Protein 4U0O (pdb70)

Structure (mmCIF, N/CA/C/O backbone):
data_4U0O
#
_entry.id   4U0O
#
_cell.length_a   70.880
_cell.length_b   162.800
_cell.length_c   58.600
_cell.angle_alpha   90.000
_cell.angle_beta   90.000
_cell.angle_gamma   90.000
#
_symmetry.space_group_name_H-M   'C 2 2 21'
#
loop_
_entity.id
_entity.type
_entity.pdbx_description
1 polymer 'Lipoyl synthase 2'
2 non-polymer 'IRON/SULFUR CLUSTER'
3 non-polymer 2,3-DIHYDROXY-1,4-DITHIOBUTANE
4 non-polymer "5'-DEOXY-5'-METHYLTHIOADENOSINE"
5 water water
#
loop_
_atom_site.group_PDB
_atom_site.id
_atom_site.type_symbol
_atom_site.label_atom_id
_atom_site.label_alt_id
_atom_site.label_comp_id
_atom_site.label_asym_id
_atom_site.label_entity_id
_atom_site.label_seq_id
_atom_site.pdbx_PDB_ins_code
_atom_site.Cartn_x
_atom_site.Cartn_y
_atom_site.Cartn_z
_atom_site.occupancy
_atom_site.B_iso_or_equiv
_atom_site.auth_seq_id
_atom_site.auth_comp_id
_atom_site.auth_asym_id
_atom_site.auth_atom_id
_atom_site.pdbx_PDB_model_num
ATOM 1 N N . PRO A 1 8 ? 7.144 74.263 7.559 1.00 59.44 8 PRO B N 1
ATOM 2 C CA . PRO A 1 8 ? 8.595 74.425 7.392 1.00 60.39 8 PRO B CA 1
ATOM 3 C C . PRO A 1 8 ? 9.110 73.493 6.309 1.00 66.55 8 PRO B C 1
ATOM 4 O O . PRO A 1 8 ? 8.921 72.286 6.400 1.00 65.90 8 PRO B O 1
ATOM 15 N N . SER A 1 9 ? 9.753 74.054 5.293 1.00 74.70 9 SER B N 1
ATOM 16 C CA . SER A 1 9 ? 10.056 73.309 4.074 1.00 77.84 9 SER B CA 1
ATOM 17 C C . SER A 1 9 ? 10.979 72.113 4.283 1.00 75.73 9 SER B C 1
ATOM 18 O O . SER A 1 9 ? 10.763 71.060 3.692 1.00 78.76 9 SER B O 1
ATOM 26 N N . TRP A 1 10 ? 12.000 72.266 5.121 1.00 78.28 10 TRP B N 1
ATOM 27 C CA . TRP A 1 10 ? 12.990 71.205 5.307 1.00 77.52 10 TRP B CA 1
ATOM 28 C C . TRP A 1 10 ? 12.462 70.051 6.144 1.00 75.01 10 TRP B C 1
ATOM 29 O O . TRP A 1 10 ? 13.179 69.080 6.369 1.00 83.33 10 TRP B O 1
ATOM 50 N N . LEU A 1 11 ? 11.223 70.162 6.613 1.00 69.98 11 LEU B N 1
ATOM 51 C CA . LEU A 1 11 ? 10.627 69.126 7.451 1.00 71.58 11 LEU B CA 1
ATOM 52 C C . LEU A 1 11 ? 9.558 68.349 6.698 1.00 76.86 11 LEU B C 1
ATOM 53 O O . LEU A 1 11 ? 8.448 68.844 6.502 1.00 73.96 11 LEU B O 1
ATOM 69 N N . ARG A 1 12 ? 9.893 67.124 6.305 1.00 76.86 12 ARG B N 1
ATOM 70 C CA . ARG A 1 12 ? 8.996 66.294 5.511 1.00 83.64 12 ARG B CA 1
ATOM 71 C C . ARG A 1 12 ? 9.052 64.835 5.963 1.00 82.62 12 ARG B C 1
ATOM 72 O O . ARG A 1 12 ? 10.090 64.178 5.867 1.00 84.30 12 ARG B O 1
ATOM 76 N N . ILE A 1 21 ? 10.054 46.409 3.546 1.00 78.01 21 ILE B N 1
ATOM 77 C CA . ILE A 1 21 ? 9.606 47.667 4.125 1.00 81.17 21 ILE B CA 1
ATOM 78 C C . ILE A 1 21 ? 8.792 47.356 5.373 1.00 77.77 21 ILE B C 1
ATOM 79 O O . ILE A 1 21 ? 9.045 47.890 6.464 1.00 70.90 21 ILE B O 1
ATOM 94 N N . SER A 1 22 ? 7.823 46.463 5.201 1.00 75.55 22 SER B N 1
ATOM 95 C CA . SER A 1 22 ? 6.902 46.106 6.268 1.00 67.35 22 SER B CA 1
ATOM 96 C C . SER A 1 22 ? 7.340 44.844 6.996 1.00 60.93 22 SER B C 1
ATOM 97 O O . SER A 1 22 ? 6.578 44.287 7.781 1.00 61.20 22 SER B O 1
ATOM 105 N N . THR A 1 23 ? 8.567 44.398 6.755 1.00 61.19 23 THR B N 1
ATOM 106 C CA . THR A 1 23 ? 9.003 43.122 7.317 1.00 58.17 23 THR B CA 1
ATOM 107 C C . THR A 1 23 ? 9.213 43.205 8.841 1.00 55.20 23 THR B C 1
ATOM 108 O O . THR A 1 23 ? 8.860 42.274 9.560 1.00 54.73 23 THR B O 1
ATOM 119 N N . VAL A 1 24 ? 9.725 44.330 9.350 1.00 56.26 24 VAL B N 1
ATOM 120 C CA . VAL A 1 24 ? 9.722 44.561 10.795 1.00 49.24 24 VAL B CA 1
ATOM 121 C C . VAL A 1 24 ? 8.285 44.683 11.264 1.00 47.00 24 VAL B C 1
ATOM 122 O O . VAL A 1 24 ? 7.853 44.031 12.239 1.00 42.20 24 VAL B O 1
ATOM 135 N N . GLN A 1 25 ? 7.548 45.534 10.553 1.00 50.52 25 GLN B N 1
ATOM 136 C CA . GLN A 1 25 ? 6.180 45.863 10.913 1.00 51.03 25 GLN B CA 1
ATOM 137 C C . GLN A 1 25 ? 5.371 44.578 11.012 1.00 48.55 25 GLN B C 1
ATOM 138 O O . GLN A 1 25 ? 4.591 44.391 11.950 1.00 50.55 25 GLN B O 1
ATOM 142 N N . ARG A 1 26 ? 5.607 43.670 10.068 1.00 55.02 26 ARG B N 1
ATOM 143 C CA . ARG A 1 26 ? 4.982 42.345 10.076 1.00 52.21 26 ARG B CA 1
ATOM 144 C C . ARG A 1 26 ? 5.325 41.511 11.318 1.00 50.03 26 ARG B C 1
ATOM 145 O O . ARG A 1 26 ? 4.428 40.979 11.975 1.00 53.82 26 ARG B O 1
ATOM 166 N N . LEU A 1 27 ? 6.610 41.389 11.646 1.00 50.01 27 LEU B N 1
ATOM 167 C CA . LEU A 1 27 ? 7.038 40.562 12.787 1.00 45.02 27 LEU B CA 1
ATOM 168 C C . LEU A 1 27 ? 6.5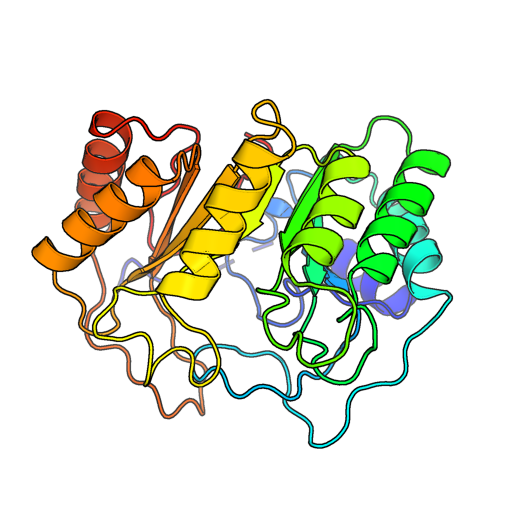98 41.092 14.149 1.00 49.81 27 LEU B C 1
ATOM 169 O O . LEU A 1 27 ? 6.165 40.326 15.019 1.00 52.46 27 LEU B O 1
ATOM 173 N N . VAL A 1 28 ? 6.736 42.399 14.360 1.00 48.02 28 VAL B N 1
ATOM 174 C CA . VAL A 1 28 ? 6.355 42.970 15.639 1.00 46.98 28 VAL B CA 1
ATOM 175 C C . VAL A 1 28 ? 4.869 42.754 15.826 1.00 45.51 28 VAL B C 1
ATOM 176 O O . VAL A 1 28 ? 4.415 42.437 16.924 1.00 45.57 28 VAL B O 1
ATOM 189 N N . ARG A 1 29 ? 4.111 42.921 14.745 1.00 50.88 29 ARG B N 1
ATOM 190 C CA . ARG A 1 29 ? 2.679 42.685 14.805 1.00 54.88 29 ARG B CA 1
ATOM 191 C C . ARG A 1 29 ? 2.441 41.197 15.065 1.00 55.12 29 ARG B C 1
ATOM 192 O O . ARG A 1 29 ? 1.563 40.839 15.849 1.00 60.51 29 ARG B O 1
ATOM 213 N N . GLN A 1 30 ? 3.260 40.343 14.448 1.00 59.25 30 GLN B N 1
ATOM 214 C CA . GLN A 1 30 ? 3.132 38.891 14.601 1.00 58.81 30 GLN B CA 1
ATOM 215 C C . GLN A 1 30 ? 3.484 38.347 15.996 1.00 59.78 30 GLN B C 1
ATOM 216 O O . GLN A 1 30 ? 2.866 37.386 16.448 1.00 63.04 30 GLN B O 1
ATOM 220 N N . TYR A 1 31 ? 4.473 38.936 16.671 1.00 57.85 31 TYR B N 1
ATOM 221 C CA . TYR A 1 31 ? 4.876 38.457 18.004 1.00 55.56 31 TYR B CA 1
ATOM 222 C C . TYR A 1 31 ? 4.088 39.106 19.143 1.00 46.60 31 TYR B C 1
ATOM 223 O O . TYR A 1 31 ? 4.243 38.739 20.308 1.00 48.16 31 TYR B O 1
ATOM 241 N N . GLY A 1 32 ? 3.222 40.052 18.803 1.00 51.03 32 GLY B N 1
ATOM 242 C CA . GLY A 1 32 ? 2.369 40.678 19.797 1.00 51.27 32 GLY B CA 1
ATOM 243 C C . GLY A 1 32 ? 3.169 41.546 20.747 1.00 42.95 32 GLY B C 1
ATOM 244 O O . GLY A 1 32 ? 2.847 41.657 21.935 1.00 49.77 32 GLY B O 1
ATOM 248 N N . ILE A 1 33 ? 4.211 42.164 20.216 1.00 41.77 33 ILE B N 1
ATOM 249 C CA . ILE A 1 33 ? 5.034 43.077 21.006 1.00 41.26 33 ILE B CA 1
ATOM 250 C C . ILE A 1 33 ? 4.954 44.486 20.429 1.00 39.57 33 ILE B C 1
ATOM 251 O O . ILE A 1 33 ? 4.192 44.751 19.501 1.00 37.35 33 ILE B O 1
ATOM 267 N N . HIS A 1 34 ? 5.736 45.404 20.986 1.00 36.98 34 HIS B N 1
ATOM 268 C CA . HIS A 1 34 ? 5.565 46.810 20.650 1.00 32.07 34 HIS B CA 1
ATOM 269 C C . HIS A 1 34 ? 6.884 47.547 20.564 1.00 29.71 34 HIS B C 1
ATOM 270 O O . HIS A 1 34 ? 7.803 47.285 21.354 1.00 34.96 34 HIS B O 1
ATOM 285 N N . THR A 1 35 ? 6.959 48.449 19.609 1.00 35.93 35 THR B N 1
ATOM 286 C CA . THR A 1 35 ? 8.106 49.307 19.468 1.00 28.52 35 THR B CA 1
ATOM 287 C C . THR A 1 35 ? 7.604 50.712 19.725 1.00 38.33 35 THR B C 1
ATOM 288 O O . THR A 1 35 ? 6.507 51.067 19.309 1.00 41.81 35 THR B O 1
ATOM 299 N N . ILE A 1 36 ? 8.403 51.502 20.421 1.00 36.18 36 ILE B N 1
ATOM 300 C CA . ILE A 1 36 ? 8.015 52.894 20.639 1.00 37.30 36 ILE B CA 1
ATOM 301 C C . ILE A 1 36 ? 8.088 53.459 19.228 1.00 36.94 36 ILE B C 1
ATOM 302 O O . ILE A 1 36 ? 7.404 54.436 18.908 1.00 42.38 36 ILE B O 1
ATOM 318 N N . CYS A 1 37 ? 8.934 52.843 18.394 1.00 40.55 37 CYS B N 1
ATOM 319 C CA . CYS A 1 37 ? 9.061 53.156 16.968 1.00 37.91 37 CYS B CA 1
ATOM 320 C C . CYS A 1 37 ? 7.709 53.127 16.231 1.00 52.80 37 CYS B C 1
ATOM 321 O O . CYS A 1 37 ? 7.074 54.182 16.002 1.00 50.75 37 CYS B O 1
ATOM 328 N N . GLU A 1 38 ? 7.327 51.926 15.768 1.00 52.06 38 GLU B N 1
ATOM 329 C CA . GLU A 1 38 ? 6.088 51.676 15.013 1.00 54.62 38 GLU B CA 1
ATOM 330 C C . GLU A 1 38 ? 4.945 51.864 15.960 1.00 53.53 38 GLU B C 1
ATOM 331 O O . GLU A 1 38 ? 4.174 50.932 16.258 1.00 53.19 38 GLU B O 1
ATOM 343 N N A GLU A 1 39 ? 4.854 53.074 16.457 0.55 48.40 39 GLU B N 1
ATOM 344 N N B GLU A 1 39 ? 4.825 53.097 16.427 0.45 48.41 39 GLU B N 1
ATOM 345 C CA A GLU A 1 39 ? 3.777 53.480 17.307 0.55 44.84 39 GLU B CA 1
ATOM 346 C CA B GLU A 1 39 ? 3.783 53.500 17.351 0.45 44.88 39 GLU B CA 1
ATOM 347 C C A GLU A 1 39 ? 3.745 54.992 17.118 0.55 48.74 39 GLU B C 1
ATOM 348 C C B GLU A 1 39 ? 3.720 55.020 17.405 0.45 48.90 39 GLU B C 1
ATOM 349 O O A GLU A 1 39 ? 2.715 55.558 16.754 0.55 50.61 39 GLU B O 1
ATOM 350 O O B GLU A 1 39 ? 2.651 55.613 17.560 0.45 49.77 39 GLU B O 1
ATOM 373 N N . GLY A 1 40 ? 4.893 55.639 17.322 1.00 51.12 40 GLY B N 1
ATOM 374 C CA . GLY A 1 40 ? 5.010 57.070 17.153 1.00 44.33 40 GLY B CA 1
ATOM 375 C C . GLY A 1 40 ? 5.423 57.498 15.745 1.00 45.78 40 GLY B C 1
ATOM 376 O O . GLY A 1 40 ? 5.785 58.651 15.532 1.00 53.32 40 GLY B O 1
ATOM 381 N N . ARG A 1 41 ? 5.336 56.583 14.782 1.00 44.19 41 ARG B N 1
ATOM 382 C CA . ARG A 1 41 ? 5.514 56.934 13.366 1.00 53.00 41 ARG B CA 1
ATOM 383 C C . ARG A 1 41 ? 6.805 57.732 13.160 1.00 50.35 41 ARG B C 1
ATOM 384 O O . ARG A 1 41 ? 6.787 58.891 12.749 1.00 57.91 41 ARG B O 1
ATOM 388 N N . CYS A 1 42 ? 7.924 57.092 13.454 1.00 45.48 42 CYS B N 1
ATOM 389 C CA . CYS A 1 42 ? 9.182 57.781 13.577 1.00 48.24 42 CYS B CA 1
ATOM 390 C C . CYS A 1 42 ? 9.779 57.959 12.205 1.00 52.73 42 CYS B C 1
ATOM 391 O O . CYS A 1 42 ? 10.012 56.971 11.495 1.00 53.25 42 CYS B O 1
ATOM 398 N N . PRO A 1 43 ? 10.024 59.220 11.828 1.00 42.79 43 PRO B N 1
ATOM 399 C CA . PRO A 1 43 ? 10.587 59.569 10.516 1.00 54.01 43 PRO B CA 1
ATOM 400 C C . PRO A 1 43 ? 11.883 58.831 10.178 1.00 57.03 43 PRO B C 1
ATOM 401 O O . PRO A 1 43 ? 12.342 58.918 9.034 1.00 58.86 43 PRO B O 1
ATOM 412 N N . ASN A 1 44 ? 12.473 58.131 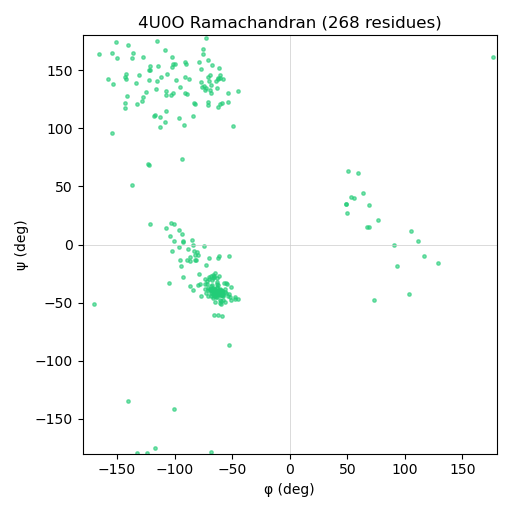11.153 1.00 47.52 44 ASN B N 1
ATOM 413 C CA . ASN A 1 44 ? 13.825 57.633 10.980 1.00 42.97 44 ASN B CA 1
ATOM 414 C C . ASN A 1 44 ? 13.903 56.165 10.649 1.00 39.91 44 ASN B C 1
ATOM 415 O O . ASN A 1 44 ? 14.989 55.642 10.389 1.00 41.90 44 ASN B O 1
ATOM 426 N N . ARG A 1 45 ? 12.775 55.488 10.667 1.00 37.49 45 ARG B N 1
ATOM 427 C CA . ARG A 1 45 ? 12.844 54.056 10.384 1.00 45.45 45 ARG B CA 1
ATOM 428 C C . ARG A 1 45 ? 13.167 53.783 8.934 1.00 50.72 45 ARG B C 1
ATOM 429 O O . ARG A 1 45 ? 12.673 54.456 8.034 1.00 45.69 45 ARG B O 1
ATOM 450 N N . GLY A 1 46 ? 13.995 52.784 8.697 1.00 49.54 46 GLY B N 1
ATOM 451 C CA . GLY A 1 46 ? 14.372 52.502 7.323 1.00 55.39 46 GLY B CA 1
ATOM 452 C C . GLY A 1 46 ? 15.768 53.032 7.139 1.00 51.80 46 GLY B C 1
ATOM 453 O O . GLY A 1 46 ? 16.609 52.352 6.540 1.00 52.57 46 GLY B O 1
ATOM 457 N N . GLU A 1 47 ? 16.039 54.230 7.665 1.00 42.76 47 GLU B N 1
ATOM 458 C CA . GLU A 1 47 ? 17.426 54.519 7.978 1.00 40.69 47 GLU B CA 1
ATOM 459 C C . GLU A 1 47 ? 17.772 53.525 9.114 1.00 47.68 47 GLU B C 1
ATOM 460 O O . GLU A 1 47 ? 18.626 52.660 8.935 1.00 43.17 47 GLU B O 1
ATOM 472 N N . CYS A 1 48 ? 17.058 53.615 10.240 1.00 44.12 48 CYS B N 1
ATOM 473 C CA . CYS A 1 48 ? 17.232 52.657 11.367 1.00 39.88 48 CYS B CA 1
ATOM 474 C C . CYS A 1 48 ? 16.976 51.192 11.021 1.00 43.55 48 CYS B C 1
ATOM 475 O O . CYS A 1 48 ? 17.857 50.352 11.237 1.00 40.21 48 CYS B O 1
ATOM 482 N N . TYR A 1 49 ? 15.755 50.860 10.597 1.00 38.88 49 TYR B N 1
ATOM 483 C CA . TYR A 1 49 ? 15.475 49.508 10.107 1.00 45.16 49 TYR B CA 1
ATOM 484 C C . TYR A 1 49 ? 16.560 49.027 9.160 1.00 45.71 49 TYR B C 1
ATOM 485 O O . TYR A 1 49 ? 17.053 47.901 9.295 1.00 35.82 49 TYR B O 1
ATOM 503 N N . GLY A 1 50 ? 16.930 49.890 8.219 1.00 41.98 50 GLY B N 1
ATOM 504 C CA . GLY A 1 50 ? 18.003 49.603 7.287 1.00 45.28 50 GLY B CA 1
ATOM 505 C C . GLY A 1 50 ? 19.295 49.245 7.995 1.00 49.68 50 GLY B C 1
ATOM 506 O O . GLY A 1 50 ? 20.065 48.405 7.512 1.00 50.61 50 GLY B O 1
ATOM 510 N N . GLN A 1 51 ? 19.512 49.847 9.161 1.00 45.82 51 GLN B N 1
ATOM 511 C CA . GLN A 1 51 ? 20.722 49.609 9.944 1.00 46.73 51 GLN B CA 1
ATOM 512 C C . GLN A 1 51 ? 20.535 48.501 11.002 1.00 33.14 51 GLN B C 1
ATOM 513 O O . GLN A 1 51 ? 21.400 48.308 11.858 1.00 42.36 51 GLN B O 1
ATOM 527 N N . LYS A 1 52 ? 19.407 47.816 10.938 1.00 33.61 52 LYS B N 1
ATOM 528 C CA . LYS A 1 52 ? 19.153 46.650 11.807 1.00 38.39 52 LYS B CA 1
ATOM 529 C C . LYS A 1 52 ? 19.116 47.057 13.276 1.00 35.18 52 LYS B C 1
ATOM 530 O O . LYS A 1 52 ? 19.736 46.424 14.159 1.00 33.21 52 LYS B O 1
ATOM 534 N N . THR A 1 53 ? 18.427 48.168 13.523 1.00 34.42 53 THR B N 1
ATOM 535 C CA . THR A 1 53 ? 18.133 48.590 14.875 1.00 30.56 53 THR B CA 1
ATOM 536 C C . THR A 1 53 ? 16.641 48.848 15.028 1.00 34.14 53 THR B C 1
ATOM 537 O O . THR A 1 53 ? 15.904 48.976 14.042 1.00 34.68 53 THR B O 1
ATOM 548 N N . ALA A 1 54 ? 16.183 48.859 16.281 1.00 31.35 54 ALA B N 1
ATOM 549 C CA . ALA A 1 54 ? 14.820 49.263 16.582 1.00 34.36 54 ALA B CA 1
ATOM 550 C C . ALA A 1 54 ? 14.730 49.507 18.080 1.00 35.14 54 ALA B C 1
ATOM 551 O O . ALA A 1 54 ? 15.643 49.084 18.812 1.00 27.19 54 ALA B O 1
ATOM 558 N N . THR A 1 55 ? 13.660 50.197 18.520 1.00 29.06 55 THR B N 1
ATOM 559 C CA . THR A 1 55 ? 13.414 50.451 19.942 1.00 24.58 55 THR B CA 1
ATOM 560 C C . THR A 1 55 ? 12.126 49.824 20.471 1.00 25.93 55 THR B C 1
ATOM 561 O O . THR A 1 55 ? 11.022 50.185 20.077 1.00 25.26 55 THR B O 1
ATOM 572 N N . PHE A 1 56 ? 12.286 48.822 21.331 1.00 22.20 56 PHE B N 1
ATOM 573 C CA . PHE A 1 56 ? 11.165 48.079 21.870 1.00 22.49 56 PHE B CA 1
ATOM 574 C C . PHE A 1 56 ? 10.637 48.776 23.109 1.00 22.49 56 PHE B C 1
ATOM 575 O O . PHE A 1 56 ? 11.414 49.311 23.897 1.00 23.87 56 PHE B O 1
ATOM 592 N N . LEU A 1 57 ? 9.317 48.750 23.262 1.00 23.23 57 LEU B N 1
ATOM 593 C CA . LEU A 1 57 ? 8.639 49.386 24.385 1.00 25.15 57 LEU B CA 1
ATOM 594 C C . LEU A 1 57 ? 8.138 48.321 25.323 1.00 24.75 57 LEU B C 1
ATOM 595 O O . LEU A 1 57 ? 7.257 47.524 24.949 1.00 27.27 57 LEU B O 1
ATOM 611 N N . LEU A 1 58 ? 8.687 48.285 26.536 1.00 24.72 58 LEU B N 1
ATOM 612 C CA . LEU A 1 58 ? 8.302 47.282 27.504 1.00 24.09 58 LEU B CA 1
ATOM 613 C C . LEU A 1 58 ? 7.164 47.811 28.338 1.00 26.48 58 LEU B C 1
ATOM 614 O O . LEU A 1 58 ? 7.004 49.013 28.477 1.00 25.71 58 LEU B O 1
ATOM 630 N N . LEU A 1 59 ? 6.406 46.900 28.928 1.00 26.92 59 LEU B N 1
ATOM 631 C CA . LEU A 1 59 ? 5.513 47.224 30.054 1.00 29.11 59 LEU B CA 1
ATOM 632 C C . LEU A 1 59 ? 4.333 48.096 29.679 1.00 30.86 59 LEU B C 1
ATOM 633 O O . LEU A 1 59 ? 3.650 48.607 30.568 1.00 28.63 59 LEU B O 1
ATOM 649 N N . GLY A 1 60 ? 4.054 48.218 28.378 1.00 29.26 60 GLY B N 1
ATOM 650 C CA . GLY A 1 60 ? 2.936 48.998 27.912 1.00 33.54 60 GLY B CA 1
ATOM 651 C C . GLY A 1 60 ? 1.753 48.141 27.546 1.00 36.42 60 GLY B C 1
ATOM 652 O O . GLY A 1 60 ? 1.510 47.107 28.197 1.00 35.16 60 GLY B O 1
ATOM 656 N N . PRO A 1 61 ? 1.036 48.505 26.464 1.00 42.21 61 PRO B N 1
ATOM 657 C CA . PRO A 1 61 ? 1.322 49.595 25.505 1.00 41.94 61 PRO B CA 1
ATOM 658 C C . PRO A 1 61 ? 0.850 50.955 25.966 1.00 41.56 61 PRO B C 1
ATOM 659 O O . PRO A 1 61 ? 1.131 51.964 25.309 1.00 43.95 61 PRO B O 1
ATOM 670 N N . THR A 1 62 ? 0.148 50.992 27.084 1.00 38.57 62 THR B N 1
ATOM 671 C CA . THR A 1 62 ? -0.365 52.234 27.610 1.00 43.16 62 THR B CA 1
ATOM 672 C C . THR A 1 62 ? 0.512 52.697 28.756 1.00 39.95 62 THR B C 1
ATOM 673 O O . THR A 1 62 ? 1.141 51.882 29.401 1.00 41.63 62 THR B O 1
ATOM 684 N N . CYS A 1 63 ? 0.549 54.009 28.991 1.00 37.42 63 CYS B N 1
ATOM 685 C CA . CYS A 1 63 ? 1.261 54.592 30.134 1.00 35.96 63 CYS B CA 1
ATOM 686 C C . CYS A 1 63 ? 0.275 55.396 30.967 1.00 43.98 63 CYS B C 1
ATOM 687 O O . CYS A 1 63 ? -0.663 55.993 30.424 1.00 44.74 63 CYS B O 1
ATOM 694 N N . THR A 1 64 ? 0.521 55.477 32.265 1.00 32.88 64 THR B N 1
ATOM 695 C CA . THR A 1 64 ? -0.380 56.187 33.151 1.00 43.26 64 THR B CA 1
ATOM 696 C C . THR A 1 64 ? 0.070 57.629 33.369 1.00 45.86 64 THR B C 1
ATOM 697 O O . THR A 1 64 ? -0.746 58.456 33.790 1.00 44.64 64 THR B O 1
ATOM 708 N N . ARG A 1 65 ? 1.342 57.941 33.085 1.00 36.84 65 ARG B N 1
ATOM 709 C CA . ARG A 1 65 ? 1.822 59.308 33.279 1.00 37.71 65 ARG B CA 1
ATOM 710 C C . ARG A 1 65 ? 1.253 60.213 32.230 1.00 38.96 65 ARG B C 1
ATOM 711 O O . ARG A 1 65 ? 0.546 59.773 31.349 1.00 44.38 65 ARG B O 1
ATOM 732 N N . ALA A 1 66 ? 1.579 61.488 32.340 1.00 37.44 66 ALA B N 1
ATOM 733 C CA . ALA A 1 66 ? 0.845 62.516 31.613 1.00 43.86 66 ALA B CA 1
ATOM 734 C C . ALA A 1 66 ? 1.694 63.366 30.667 1.00 45.29 66 ALA B C 1
ATOM 735 O O . ALA A 1 66 ? 1.235 64.428 30.269 1.00 41.43 66 ALA B O 1
ATOM 742 N N . CYS A 1 67 ? 2.896 62.922 30.288 1.00 34.19 67 CYS B N 1
ATOM 743 C CA . CYS A 1 67 ? 3.800 63.783 29.522 1.00 34.24 67 CYS B CA 1
ATOM 744 C C . CYS A 1 67 ? 3.117 64.330 28.281 1.00 37.64 67 CYS B C 1
ATOM 745 O O . CYS A 1 67 ? 2.613 63.587 27.456 1.00 35.74 67 CYS B O 1
ATOM 752 N N . ALA A 1 68 ? 3.078 65.649 28.157 1.00 38.26 68 ALA B N 1
ATOM 753 C CA . ALA A 1 68 ? 2.250 66.232 27.119 1.00 38.44 68 ALA B CA 1
ATOM 754 C C . ALA A 1 68 ? 2.800 66.070 25.691 1.00 37.64 68 ALA B C 1
ATOM 755 O O . ALA A 1 68 ? 2.058 66.216 24.712 1.00 43.04 68 ALA B O 1
ATOM 762 N N . PHE A 1 69 ? 4.088 65.765 25.572 1.00 36.24 69 PHE B N 1
ATOM 763 C CA . PHE A 1 69 ? 4.724 65.599 24.267 1.00 31.59 69 PHE B CA 1
ATOM 764 C C . PHE A 1 69 ? 4.605 64.193 23.700 1.00 33.40 69 PHE B C 1
ATOM 765 O O . PHE A 1 69 ? 4.862 63.958 22.519 1.00 33.43 69 PHE B O 1
ATOM 782 N N . CYS A 1 70 ? 4.217 63.244 24.552 1.00 31.73 70 CYS B N 1
ATOM 783 C CA . CYS A 1 70 ? 4.385 61.829 24.220 1.00 32.32 70 CYS B CA 1
ATOM 784 C C . CYS A 1 70 ? 3.145 61.174 23.614 1.00 37.00 70 CYS B C 1
ATOM 785 O O . CYS A 1 70 ? 2.024 61.334 24.110 1.00 40.28 70 CYS B O 1
ATOM 792 N N . GLN A 1 71 ? 3.364 60.400 22.559 1.00 37.09 71 GLN B N 1
ATOM 793 C CA . GLN A 1 71 ? 2.269 59.825 21.784 1.00 40.55 71 GLN B CA 1
ATOM 794 C C . GLN A 1 71 ? 1.869 58.428 22.253 1.00 37.46 71 GLN B C 1
ATOM 795 O O . GLN A 1 71 ? 0.986 57.809 21.678 1.00 40.10 71 GLN B O 1
ATOM 809 N N . VAL A 1 72 ? 2.488 57.927 23.308 1.00 39.63 72 VAL B N 1
ATOM 810 C CA . VAL A 1 72 ? 2.036 56.650 23.822 1.00 38.51 72 VAL B CA 1
ATOM 811 C C . VAL A 1 72 ? 0.598 56.829 24.306 1.00 42.82 72 VAL B C 1
ATOM 812 O O . VAL A 1 72 ? 0.284 57.827 24.964 1.00 40.00 72 VAL B O 1
ATOM 825 N N . GLU A 1 73 ? -0.266 55.877 23.942 1.00 40.23 73 GLU B N 1
ATOM 826 C CA . GLU A 1 73 ? -1.656 55.842 24.398 1.00 43.63 73 GLU B CA 1
ATOM 827 C C . GLU A 1 73 ? -1.697 55.910 25.917 1.00 45.46 73 GLU B C 1
ATOM 828 O O . GLU A 1 73 ? -0.994 55.173 26.563 1.00 44.52 73 GLU B O 1
ATOM 832 N N . LYS A 1 74 ? -2.514 56.799 26.475 1.00 47.41 74 LYS B N 1
ATOM 833 C CA . LYS A 1 74 ? -2.646 56.925 27.920 1.00 46.89 74 LYS B CA 1
ATOM 834 C C . LYS A 1 74 ? -3.747 56.009 28.418 1.00 51.17 74 LYS B C 1
ATOM 835 O O . LYS A 1 74 ? -4.646 55.648 27.654 1.00 51.05 74 LYS B O 1
ATOM 854 N N . GLY A 1 75 ? -3.661 55.625 29.691 1.00 51.69 75 GLY B N 1
ATOM 855 C CA . GLY A 1 75 ? -4.685 54.818 30.335 1.00 47.78 75 GLY B CA 1
ATOM 856 C C . GLY A 1 75 ? -4.790 55.094 31.826 1.00 50.23 75 GLY B C 1
ATOM 857 O O . GLY A 1 75 ? -3.864 55.623 32.445 1.00 48.63 75 GLY B O 1
ATOM 861 N N . HIS A 1 76 ? -5.924 54.736 32.415 1.00 45.74 76 HIS B N 1
ATOM 862 C CA . HIS A 1 76 ? -6.112 54.983 33.842 1.00 46.28 76 HIS B CA 1
ATOM 863 C C . HIS A 1 76 ? -5.383 53.902 34.627 1.00 45.97 76 HIS B C 1
ATOM 864 O O . HIS A 1 76 ? -4.833 54.167 35.690 1.00 50.22 76 HIS B O 1
ATOM 868 N N . ALA A 1 77 ? -5.369 52.688 34.092 1.00 40.69 77 ALA B N 1
ATOM 869 C CA . ALA A 1 77 ? -4.767 51.569 34.788 1.00 44.54 77 ALA B CA 1
ATOM 870 C C . ALA A 1 77 ? -3.517 51.108 34.051 1.00 44.09 77 ALA B C 1
ATOM 871 O O . ALA A 1 77 ? -3.488 51.121 32.831 1.00 44.55 77 ALA B O 1
ATOM 878 N N . PRO A 1 78 ? -2.491 50.686 34.801 1.00 48.00 78 PRO B N 1
ATOM 879 C CA . PRO A 1 78 ? -1.362 50.015 34.158 1.00 46.22 78 PRO B CA 1
ATOM 880 C C . PRO A 1 78 ? -1.804 48.754 33.444 1.00 45.14 78 PRO B C 1
ATOM 881 O O . PRO A 1 78 ? -2.679 48.017 33.910 1.00 43.61 78 PRO B O 1
ATOM 892 N N . ALA A 1 79 ? -1.177 48.495 32.306 1.00 41.43 79 ALA B N 1
ATOM 893 C CA . ALA A 1 79 ? -1.388 47.242 31.602 1.00 48.87 79 ALA B CA 1
ATOM 894 C C . ALA A 1 79 ? -0.760 46.109 32.417 1.00 44.86 79 ALA B C 1
ATOM 895 O O . ALA A 1 79 ? 0.263 46.292 33.074 1.00 43.14 79 ALA B O 1
ATOM 902 N N . ALA A 1 80 ? -1.360 44.931 32.393 1.00 49.09 80 ALA B N 1
ATOM 903 C CA . ALA A 1 80 ? -0.784 43.819 33.126 1.00 41.84 80 ALA B CA 1
ATOM 904 C C . ALA A 1 80 ? 0.593 43.484 32.573 1.00 38.87 80 ALA B C 1
ATOM 905 O O . ALA A 1 80 ? 0.820 43.597 31.365 1.00 44.49 80 ALA B O 1
ATOM 912 N N . VAL A 1 81 ? 1.507 43.108 33.463 1.00 37.95 81 VAL B N 1
ATOM 913 C CA . VAL A 1 81 ? 2.844 42.685 33.063 1.00 34.98 81 VAL B CA 1
ATOM 914 C C . VAL A 1 81 ? 2.827 41.318 32.370 1.00 41.56 81 VAL B C 1
ATOM 915 O O . VAL A 1 81 ? 2.415 40.332 32.966 1.00 41.50 81 VAL B O 1
ATOM 928 N N . ASP A 1 82 ? 3.293 41.271 31.119 1.00 35.94 82 ASP B N 1
ATOM 929 C CA . ASP A 1 82 ? 3.415 40.029 30.346 1.00 37.64 82 ASP B CA 1
ATOM 930 C C . ASP A 1 82 ? 4.737 39.307 30.686 1.00 34.98 82 ASP B C 1
ATOM 931 O O . ASP A 1 82 ? 5.808 39.762 30.334 1.00 32.97 82 ASP B O 1
ATOM 940 N N . PRO A 1 83 ? 4.673 38.161 31.369 1.00 33.82 83 PRO B N 1
ATOM 941 C CA . PRO A 1 83 ? 5.930 37.482 31.704 1.00 34.54 83 PRO B CA 1
ATOM 942 C C . PRO A 1 83 ? 6.635 36.871 30.491 1.00 32.57 83 PRO B C 1
ATOM 943 O O . PRO A 1 83 ? 7.790 36.473 30.598 1.00 33.62 83 PRO B O 1
ATOM 954 N N . GLU A 1 84 ? 5.945 36.808 29.359 1.00 32.70 84 GLU B N 1
ATOM 955 C CA . GLU A 1 84 ? 6.554 36.314 28.131 1.00 36.17 84 GLU B CA 1
ATOM 956 C C . GLU A 1 84 ? 7.073 37.442 27.238 1.00 31.04 84 GLU B C 1
ATOM 957 O O . GLU A 1 84 ? 7.643 37.187 26.173 1.00 28.29 84 GLU B O 1
ATOM 969 N N . GLU A 1 85 ? 6.883 38.686 27.649 1.00 29.66 85 GLU B N 1
ATOM 970 C CA . GLU A 1 85 ? 7.339 39.807 26.830 1.00 28.95 85 GLU B CA 1
ATOM 971 C C . GLU A 1 85 ? 8.846 39.727 26.594 1.00 26.14 85 GLU B C 1
ATOM 972 O O . GLU A 1 85 ? 9.314 39.926 25.473 1.00 26.29 85 GLU B O 1
ATOM 984 N N . PRO A 1 86 ? 9.622 39.405 27.630 1.00 26.98 86 PRO B N 1
ATOM 985 C CA . PRO A 1 86 ? 11.060 39.297 27.352 1.00 26.98 86 PRO B CA 1
ATOM 986 C C . PRO A 1 86 ? 11.427 38.265 26.268 1.00 25.89 86 PRO B C 1
ATOM 987 O O . PRO A 1 86 ? 12.284 38.494 25.430 1.00 23.55 86 PRO B O 1
ATOM 998 N N . THR A 1 87 ? 10.805 37.112 26.338 1.00 25.02 87 THR B N 1
ATOM 999 C CA . THR A 1 87 ? 11.133 36.077 25.405 1.00 27.51 87 THR B CA 1
ATOM 1000 C C . THR A 1 87 ? 10.575 36.383 24.026 1.00 26.03 87 THR B C 1
ATOM 1001 O O . THR A 1 87 ? 11.204 36.044 23.021 1.00 27.43 87 THR B O 1
ATOM 1012 N N . LYS A 1 88 ? 9.420 37.027 23.936 1.00 27.08 88 LYS B N 1
ATOM 1013 C CA . LYS A 1 88 ? 8.895 37.439 22.640 1.00 27.65 88 LYS B CA 1
ATOM 1014 C C . LYS A 1 88 ? 9.772 38.507 21.961 1.00 28.47 88 LYS B C 1
ATOM 1015 O O . LYS A 1 88 ? 9.970 38.483 20.742 1.00 27.45 88 LYS B O 1
ATOM 1034 N N . ILE A 1 89 ? 10.272 39.468 22.739 1.00 25.17 89 ILE B N 1
ATOM 1035 C CA . ILE A 1 89 ? 11.199 40.438 22.180 1.00 23.85 89 ILE B CA 1
ATOM 1036 C C . ILE A 1 89 ? 12.473 39.769 21.658 1.00 24.75 89 ILE B C 1
ATOM 1037 O O . ILE A 1 89 ? 12.950 40.080 20.585 1.00 23.71 89 ILE B O 1
ATOM 1053 N N . ALA A 1 90 ? 13.016 38.824 22.409 1.00 25.24 90 ALA B N 1
ATOM 1054 C CA . ALA A 1 90 ? 14.237 38.130 22.022 1.00 23.86 90 ALA B CA 1
ATOM 1055 C C . ALA A 1 90 ? 14.015 37.403 20.695 1.00 24.54 90 ALA B C 1
ATOM 1056 O O . ALA A 1 90 ? 14.902 37.385 19.834 1.00 24.02 90 ALA B O 1
ATOM 1063 N N . ALA A 1 91 ? 12.826 36.837 20.534 1.00 25.18 91 ALA B N 1
ATOM 1064 C CA . ALA A 1 91 ? 12.495 36.079 19.322 1.00 28.29 91 ALA B CA 1
ATOM 1065 C C . ALA A 1 91 ? 12.438 37.024 18.106 1.00 26.17 91 ALA B C 1
ATOM 1066 O O . ALA A 1 91 ? 12.900 36.697 16.992 1.00 25.70 91 ALA B O 1
ATOM 1073 N N . ALA A 1 92 ? 11.880 38.205 18.326 1.00 25.56 92 ALA B N 1
ATOM 1074 C CA . ALA A 1 92 ? 11.800 39.207 17.292 1.00 27.81 92 ALA B CA 1
ATOM 1075 C C . ALA A 1 92 ? 13.187 39.679 16.910 1.00 24.03 92 ALA B C 1
ATOM 1076 O O . ALA A 1 92 ? 13.466 39.833 15.735 1.00 23.39 92 ALA B O 1
ATOM 1083 N N . VAL A 1 93 ? 14.044 39.909 17.893 1.00 22.59 93 VAL B N 1
ATOM 1084 C CA . VAL A 1 93 ? 15.405 40.316 17.644 1.00 21.85 93 VAL B CA 1
ATOM 1085 C C . VAL A 1 93 ? 16.151 39.252 16.795 1.00 27.05 93 VAL B C 1
ATOM 1086 O O . VAL A 1 93 ? 16.916 39.606 15.897 1.00 26.95 93 VAL B O 1
ATOM 1099 N N . ALA A 1 94 ? 15.961 37.992 17.146 1.00 24.98 94 ALA B N 1
ATOM 1100 C CA . ALA A 1 94 ? 16.665 36.903 16.493 1.00 25.63 94 ALA B CA 1
ATOM 1101 C C . ALA A 1 94 ? 16.172 36.825 15.058 1.00 27.54 94 ALA B C 1
ATOM 1102 O O . ALA A 1 94 ? 16.964 36.705 14.130 1.00 30.99 94 ALA B O 1
ATOM 1109 N N . THR A 1 95 ? 14.867 36.894 14.893 1.00 25.36 95 THR B N 1
ATOM 1110 C CA . THR A 1 95 ? 14.259 36.787 13.554 1.00 30.89 95 THR B CA 1
ATOM 1111 C C . THR A 1 95 ? 14.571 37.982 12.607 1.00 32.09 95 THR B C 1
ATOM 1112 O O . THR A 1 95 ? 14.765 37.790 11.393 1.00 31.49 95 THR B O 1
ATOM 1123 N N . LEU A 1 96 ? 14.672 39.192 13.141 1.00 27.11 96 LEU B N 1
ATOM 1124 C CA . LEU A 1 96 ? 15.018 40.362 12.380 1.00 26.33 96 LEU B CA 1
ATOM 1125 C C . LEU A 1 96 ? 16.500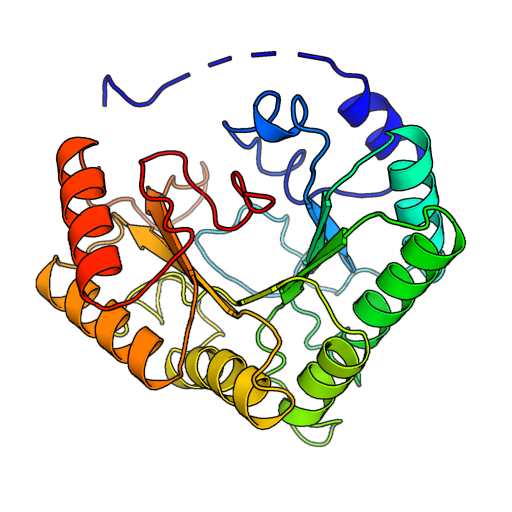 40.520 12.176 1.00 28.84 96 LEU B C 1
ATOM 1126 O O . LEU A 1 96 ? 16.925 41.410 11.447 1.00 30.63 96 LEU B O 1
ATOM 1142 N N . GLY A 1 97 ? 17.276 39.691 12.860 1.00 26.29 97 GLY B N 1
ATOM 1143 C CA . GLY A 1 97 ? 18.721 39.826 12.856 1.00 24.70 97 GLY B CA 1
ATOM 1144 C C . GLY A 1 97 ? 19.194 41.197 13.287 1.00 29.79 97 GLY B C 1
ATOM 1145 O O . GLY A 1 97 ? 20.130 41.731 12.732 1.00 30.97 97 GLY B O 1
ATOM 1149 N N . LEU A 1 98 ? 18.562 41.781 14.301 1.00 25.73 98 LEU B N 1
ATOM 1150 C CA . LEU A 1 98 ? 18.984 43.100 14.737 1.00 30.79 98 LEU B CA 1
ATOM 1151 C C . LEU A 1 98 ? 20.367 43.051 15.383 1.00 29.07 98 LEU B C 1
ATOM 1152 O O . LEU A 1 98 ? 20.677 42.137 16.140 1.00 34.31 98 LEU B O 1
ATOM 1168 N N . ARG A 1 99 ? 21.209 44.009 15.050 1.00 33.36 99 ARG B N 1
ATOM 1169 C CA . ARG A 1 99 ? 22.568 44.058 15.595 1.00 35.75 99 ARG B CA 1
ATOM 1170 C C . ARG A 1 99 ? 22.689 44.919 16.857 1.00 34.00 99 ARG B C 1
ATOM 1171 O O . ARG A 1 99 ? 23.552 44.676 17.702 1.00 35.15 99 ARG B O 1
ATOM 1192 N N . TYR A 1 100 ? 21.818 45.902 16.961 1.00 30.92 100 TYR B N 1
ATOM 1193 C CA . TYR A 1 100 ? 21.846 46.841 18.078 1.00 32.91 100 TYR B CA 1
ATOM 1194 C C . TYR A 1 100 ? 20.393 47.104 18.439 1.00 30.29 100 TYR B C 1
ATOM 1195 O O . TYR A 1 100 ? 19.583 47.421 17.581 1.00 28.30 100 TYR B O 1
ATOM 1213 N N . VAL A 1 101 ? 20.065 46.935 19.717 1.00 28.81 101 VAL B N 1
ATOM 1214 C CA . VAL A 1 101 ? 18.693 46.992 20.168 1.00 27.31 101 VAL B CA 1
ATOM 1215 C C . VAL A 1 101 ? 18.595 48.039 21.265 1.00 26.40 101 VAL B C 1
ATOM 1216 O O . VAL A 1 101 ? 19.415 48.036 22.169 1.00 24.97 101 VAL B O 1
ATOM 1229 N N . VAL A 1 102 ? 17.620 48.940 21.179 1.00 23.25 102 VAL B N 1
ATOM 1230 C CA . VAL A 1 102 ? 17.255 49.796 22.292 1.00 22.21 102 VAL B CA 1
ATOM 1231 C C . VAL A 1 102 ? 15.995 49.294 22.989 1.00 19.75 102 VAL B C 1
ATOM 1232 O O . VAL A 1 102 ? 14.995 48.952 22.333 1.00 20.83 102 VAL B O 1
ATOM 1245 N N . LEU A 1 103 ? 16.079 49.196 24.316 1.00 23.87 103 LEU B N 1
ATOM 1246 C CA . LEU A 1 103 ? 14.936 48.882 25.163 1.00 22.24 103 LEU B CA 1
ATOM 1247 C C . LEU A 1 103 ? 14.502 50.099 25.928 1.00 20.86 103 LEU B C 1
ATOM 1248 O O . LEU A 1 103 ? 15.302 50.726 26.582 1.00 22.74 103 LEU B O 1
ATOM 1264 N N . THR A 1 104 ? 13.213 50.386 25.847 1.00 21.91 104 THR B N 1
ATOM 1265 C CA . THR A 1 104 ? 12.628 51.435 26.683 1.00 20.14 104 THR B CA 1
ATOM 1266 C C . THR A 1 104 ? 11.347 50.920 27.327 1.00 24.79 104 THR B C 1
ATOM 1267 O O . THR A 1 104 ? 10.958 49.773 27.128 1.00 23.77 104 THR B O 1
ATOM 1278 N N . SER A 1 105 ? 10.688 51.759 28.115 1.00 22.55 105 SER B N 1
ATOM 1279 C CA . SER A 1 105 ? 9.435 51.362 28.722 1.00 24.29 105 SER B CA 1
ATOM 1280 C C . SER A 1 105 ? 8.596 52.581 29.012 1.00 25.84 105 SER B C 1
ATOM 1281 O O . SER A 1 105 ? 9.064 53.714 28.969 1.00 26.44 105 SER B O 1
ATOM 1289 N N . VAL A 1 106 ? 7.332 52.321 29.273 1.00 25.28 106 VAL B N 1
ATOM 1290 C CA . VAL A 1 106 ? 6.474 53.339 29.863 1.00 29.73 106 VAL B CA 1
ATOM 1291 C C . VAL A 1 106 ? 6.871 53.427 31.350 1.00 28.50 106 VAL B C 1
ATOM 1292 O O . VAL A 1 106 ? 7.527 52.521 31.884 1.00 27.57 106 VAL B O 1
ATOM 1305 N N . ALA A 1 107 ? 6.472 54.506 32.039 1.00 29.10 107 ALA B N 1
ATOM 1306 C CA . ALA A 1 107 ? 6.714 54.586 33.501 1.00 29.66 107 ALA B CA 1
ATOM 1307 C C . ALA A 1 107 ? 5.735 53.655 34.165 1.00 30.16 107 ALA B C 1
ATOM 1308 O O . ALA A 1 107 ? 4.577 53.618 33.760 1.00 33.34 107 ALA B O 1
ATOM 1315 N N . ARG A 1 108 ? 6.203 52.886 35.141 1.00 30.05 108 ARG B N 1
ATOM 1316 C CA . ARG A 1 108 ? 5.368 51.958 35.886 1.00 30.17 108 ARG B CA 1
ATOM 1317 C C . ARG A 1 108 ? 5.437 52.255 37.398 1.00 30.20 108 ARG B C 1
ATOM 1318 O O . ARG A 1 108 ? 6.010 51.504 38.199 1.00 29.82 108 ARG B O 1
ATOM 1339 N N . ASP A 1 109 ? 4.847 53.391 37.747 1.00 32.78 109 ASP B N 1
ATOM 1340 C CA . ASP A 1 109 ? 4.761 53.842 39.125 1.00 34.19 109 ASP B CA 1
ATOM 1341 C C . ASP A 1 109 ? 3.983 52.887 40.026 1.00 32.12 109 ASP B C 1
ATOM 1342 O O . ASP A 1 109 ? 4.014 53.037 41.264 1.00 34.21 109 ASP B O 1
ATOM 1351 N N . ASP A 1 110 ? 3.316 51.894 39.437 1.00 33.25 110 ASP B N 1
ATOM 1352 C CA . ASP A 1 110 ? 2.508 50.944 40.182 1.00 36.23 110 ASP B CA 1
ATOM 1353 C C . ASP A 1 110 ? 3.274 49.722 40.652 1.00 31.58 110 ASP B C 1
ATOM 1354 O O . ASP A 1 110 ? 2.777 48.979 41.492 1.00 33.50 110 ASP B O 1
ATOM 1363 N N . LEU A 1 111 ? 4.475 49.498 40.126 1.00 30.09 111 LEU B N 1
ATOM 1364 C CA . LEU A 1 111 ? 5.200 48.245 40.352 1.00 31.86 111 LEU B CA 1
ATOM 1365 C C . LEU A 1 111 ? 6.241 48.408 41.446 1.00 28.31 111 LEU B C 1
ATOM 1366 O O . LEU A 1 111 ? 6.874 49.452 41.551 1.00 30.61 111 LEU B O 1
ATOM 1382 N N . PRO A 1 112 ? 6.407 47.385 42.295 1.00 27.25 112 PRO B N 1
ATOM 1383 C CA . PRO A 1 112 ? 7.389 47.465 43.381 1.0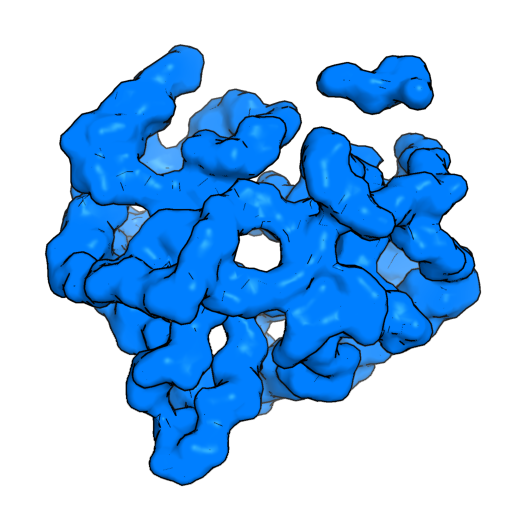0 34.25 112 PRO B CA 1
ATOM 1384 C C . PRO A 1 112 ? 8.792 47.804 42.936 1.00 32.13 112 PRO B C 1
ATOM 1385 O O . PRO A 1 112 ? 9.460 48.546 43.643 1.00 29.42 112 PRO B O 1
ATOM 1396 N N . ASP A 1 113 ? 9.210 47.342 41.754 1.00 32.05 113 ASP B N 1
ATOM 1397 C CA . ASP A 1 113 ? 10.531 47.670 41.241 1.00 29.90 113 ASP B CA 1
ATOM 1398 C C . ASP A 1 113 ? 10.470 48.668 40.074 1.00 28.05 113 ASP B C 1
ATOM 1399 O O . ASP A 1 113 ? 11.470 48.857 39.392 1.00 27.51 113 ASP B O 1
ATOM 1408 N N . GLN A 1 114 ? 9.307 49.305 39.900 1.00 28.47 114 GLN B N 1
ATOM 1409 C CA . GLN A 1 114 ? 9.045 50.280 38.850 1.00 28.37 114 GLN B CA 1
ATOM 1410 C C . GLN A 1 114 ? 9.456 49.760 37.459 1.00 24.64 114 GLN B C 1
ATOM 1411 O O . GLN A 1 114 ? 9.782 50.538 36.565 1.00 26.14 114 GLN B O 1
ATOM 1425 N N . GLY A 1 115 ? 9.430 48.450 37.301 1.00 23.75 115 GLY B N 1
ATOM 1426 C CA . GLY A 1 115 ? 9.686 47.827 36.010 1.00 25.70 115 GLY B CA 1
ATOM 1427 C C . GLY A 1 115 ? 11.126 47.463 35.701 1.00 28.53 115 GLY B C 1
ATOM 1428 O O . GLY A 1 115 ? 11.411 46.951 34.607 1.00 23.93 115 GLY B O 1
ATOM 1432 N N . ALA A 1 116 ? 12.045 47.739 36.616 1.00 26.66 116 ALA B N 1
ATOM 1433 C CA . ALA A 1 116 ? 13.457 47.535 36.326 1.00 27.24 116 ALA B CA 1
ATOM 1434 C C . ALA A 1 116 ? 13.744 46.068 35.961 1.00 25.95 116 ALA B C 1
ATOM 1435 O O . ALA A 1 116 ? 14.536 45.816 35.049 1.00 24.02 116 ALA B O 1
ATOM 1442 N N . GLY A 1 117 ? 13.108 45.118 36.664 1.00 24.96 117 GLY B N 1
ATOM 1443 C CA . GLY A 1 117 ? 13.270 43.715 36.381 1.00 28.16 117 GLY B CA 1
ATOM 1444 C C . GLY A 1 117 ? 12.929 43.309 34.978 1.00 24.19 117 GLY B C 1
ATOM 1445 O O . GLY A 1 117 ? 13.524 42.357 34.471 1.00 26.44 117 GLY B O 1
ATOM 1449 N N . GLN A 1 118 ? 11.951 43.971 34.377 1.00 24.26 118 GLN B N 1
ATOM 1450 C CA . GLN A 1 118 ? 11.539 43.617 33.003 1.00 25.26 118 GLN B CA 1
ATOM 1451 C C . GLN A 1 118 ? 12.671 43.932 32.014 1.00 24.98 118 GLN B C 1
ATOM 1452 O O . GLN A 1 118 ? 12.896 43.194 31.052 1.00 23.64 118 GLN B O 1
ATOM 1466 N N . PHE A 1 119 ? 13.385 45.035 32.237 1.00 21.22 119 PHE B N 1
ATOM 1467 C CA . PHE A 1 119 ? 14.558 45.366 31.424 1.00 22.18 119 PHE B CA 1
ATOM 1468 C C . PHE A 1 119 ? 15.591 44.264 31.571 1.00 24.42 119 PHE B C 1
ATOM 1469 O O . PHE A 1 119 ? 16.123 43.785 30.586 1.00 22.86 119 PHE B O 1
ATOM 1486 N N . VAL A 1 120 ? 15.846 43.871 32.820 1.00 22.96 120 VAL B N 1
ATOM 1487 C CA . VAL A 1 120 ? 16.899 42.914 33.109 1.00 23.88 120 VAL B CA 1
ATOM 1488 C C . VAL A 1 120 ? 16.533 41.587 32.446 1.00 21.35 120 VAL B C 1
ATOM 1489 O O . VAL A 1 120 ? 17.386 40.954 31.826 1.00 21.64 120 VAL B O 1
ATOM 1502 N N . ALA A 1 121 ? 15.276 41.185 32.517 1.00 23.78 121 ALA B N 1
ATOM 1503 C CA . ALA A 1 121 ? 14.883 39.886 31.950 1.00 24.58 121 ALA B CA 1
ATOM 1504 C C . ALA A 1 121 ? 14.989 39.893 30.435 1.00 22.48 121 ALA B C 1
ATOM 1505 O O . ALA A 1 121 ? 15.319 38.875 29.774 1.00 23.58 121 ALA B O 1
ATOM 1512 N N . THR A 1 122 ? 14.582 40.999 29.863 1.00 21.25 122 THR B N 1
ATOM 1513 C CA . THR A 1 122 ? 14.625 41.130 28.408 1.00 20.62 122 THR B CA 1
ATOM 1514 C C . THR A 1 122 ? 16.065 41.122 27.914 1.00 20.61 122 THR B C 1
ATOM 1515 O O . THR A 1 122 ? 16.353 40.548 26.855 1.00 21.48 122 THR B O 1
ATOM 1526 N N . MET A 1 123 ? 16.965 41.761 28.632 1.00 21.28 123 MET B N 1
ATOM 1527 C CA . MET A 1 123 ? 18.359 41.766 28.258 1.00 19.52 123 MET B CA 1
ATOM 1528 C C . MET A 1 123 ? 18.939 40.324 28.305 1.00 22.94 123 MET B C 1
ATOM 1529 O O . MET A 1 123 ? 19.687 39.923 27.383 1.00 24.75 123 MET B O 1
ATOM 1543 N N . ALA A 1 124 ? 18.573 39.590 29.338 1.00 23.35 124 ALA B N 1
ATOM 1544 C CA . ALA A 1 124 ? 19.018 38.179 29.490 1.00 26.23 124 ALA B CA 1
ATOM 1545 C C . ALA A 1 124 ? 18.467 37.324 28.362 1.00 26.21 124 ALA B C 1
ATOM 1546 O O . ALA A 1 124 ? 19.195 36.484 27.780 1.00 25.71 124 ALA B O 1
ATOM 1553 N N . ALA A 1 125 ? 17.185 37.491 28.053 1.00 23.66 125 ALA B N 1
ATOM 1554 C CA . ALA A 1 125 ? 16.580 36.722 26.962 1.00 23.55 125 ALA B CA 1
ATOM 1555 C C . ALA A 1 125 ? 17.263 36.970 25.622 1.00 26.66 125 ALA B C 1
ATOM 1556 O O . ALA A 1 125 ? 17.473 36.026 24.817 1.00 25.54 125 ALA B O 1
ATOM 1563 N N . ILE A 1 126 ? 17.562 38.237 25.335 1.00 23.35 126 ILE B N 1
ATOM 1564 C CA . ILE A 1 126 ? 18.260 38.601 24.116 1.00 23.18 126 ILE B CA 1
ATOM 1565 C C . ILE A 1 126 ? 19.685 38.029 24.064 1.00 26.20 126 ILE B C 1
ATOM 1566 O O . ILE A 1 126 ? 20.102 37.456 23.017 1.00 27.82 126 ILE B O 1
ATOM 1582 N N . ARG A 1 127 ? 20.402 38.089 25.182 1.00 29.14 127 ARG B N 1
ATOM 1583 C CA . ARG A 1 127 ? 21.758 37.595 25.174 1.00 30.09 127 ARG B CA 1
ATOM 1584 C C . ARG A 1 127 ? 21.783 36.068 25.058 1.00 29.73 127 ARG B C 1
ATOM 1585 O O . ARG A 1 127 ? 22.690 35.548 24.442 1.00 31.19 127 ARG B O 1
ATOM 1606 N N . GLN A 1 128 ? 20.767 35.382 25.553 1.00 25.83 128 GLN B N 1
ATOM 1607 C CA . GLN A 1 128 ? 20.757 33.913 25.471 1.00 27.09 128 GLN B CA 1
ATOM 1608 C C . GLN A 1 128 ? 20.542 33.494 24.034 1.00 34.54 128 GLN B C 1
ATOM 1609 O O . GLN A 1 128 ? 21.195 32.567 23.528 1.00 31.28 128 GLN B O 1
ATOM 1623 N N . ARG A 1 129 ? 19.604 34.155 23.370 1.00 27.07 129 ARG B N 1
ATOM 1624 C CA . ARG A 1 129 ? 19.200 33.767 22.018 1.00 27.88 129 ARG B CA 1
ATOM 1625 C C . ARG A 1 129 ? 20.008 34.351 20.870 1.00 31.46 129 ARG B C 1
ATOM 1626 O O . ARG A 1 129 ? 20.155 33.693 19.822 1.00 33.84 129 ARG B O 1
ATOM 1647 N N . CYS A 1 130 ? 20.451 35.608 21.018 1.00 28.72 130 CYS B N 1
ATOM 1648 C CA . CYS A 1 130 ? 21.173 36.352 20.012 1.00 32.16 130 CYS B CA 1
ATOM 1649 C C . CYS A 1 130 ? 22.512 36.804 20.544 1.00 36.15 130 CYS B C 1
ATOM 1650 O O . CYS A 1 130 ? 22.726 38.007 20.758 1.00 35.47 130 CYS B O 1
ATOM 1658 N N . PRO A 1 131 ? 23.424 35.865 20.784 1.00 32.66 131 PRO B N 1
ATOM 1659 C CA . PRO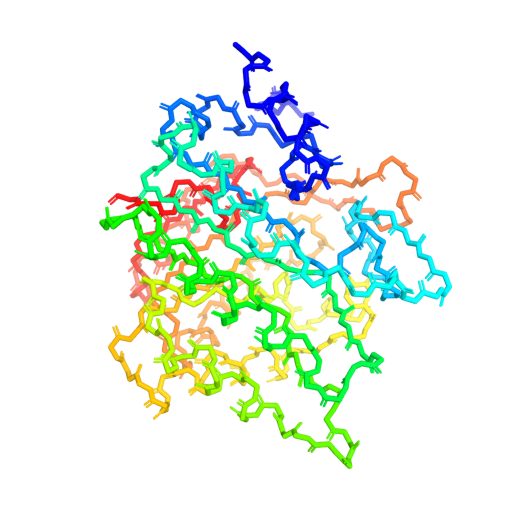 A 1 131 ? 24.720 36.318 21.298 1.00 40.16 131 PRO B CA 1
ATOM 1660 C C . PRO A 1 131 ? 25.390 37.327 20.355 1.00 44.21 131 PRO B C 1
ATOM 1661 O O . PRO A 1 131 ? 25.264 37.219 19.122 1.00 39.88 131 PRO B O 1
ATOM 1672 N N . GLY A 1 132 ? 26.052 38.326 20.940 1.00 42.24 132 GLY B N 1
ATOM 1673 C CA . GLY A 1 132 ? 26.702 39.369 20.160 1.00 46.43 132 GLY B CA 1
ATOM 1674 C C . GLY A 1 132 ? 25.873 40.631 19.903 1.00 39.52 132 GLY B C 1
ATOM 1675 O O . GLY A 1 132 ? 26.424 41.670 19.532 1.00 43.96 132 GLY B O 1
ATOM 1679 N N . THR A 1 133 ? 24.553 40.552 20.050 1.00 40.61 133 THR B N 1
ATOM 1680 C CA . THR A 1 133 ? 23.709 41.737 19.846 1.00 36.28 133 THR B CA 1
ATOM 1681 C C . THR A 1 133 ? 23.923 42.639 21.053 1.00 31.74 133 THR B C 1
ATOM 1682 O O . THR A 1 133 ? 23.854 42.182 22.182 1.00 30.22 133 THR B O 1
ATOM 1693 N N . GLU A 1 134 ? 24.141 43.920 20.782 1.00 27.53 134 GLU B N 1
ATOM 1694 C CA . GLU A 1 134 ? 24.370 44.939 21.815 1.00 29.68 134 GLU B CA 1
ATOM 1695 C C . GLU A 1 134 ? 23.049 45.561 22.205 1.00 28.40 134 GLU B C 1
ATOM 1696 O O . GLU A 1 134 ? 22.152 45.672 21.370 1.00 26.33 134 GLU B O 1
ATOM 1708 N N . ILE A 1 135 ? 22.910 45.885 23.489 1.00 27.37 135 ILE B N 1
ATOM 1709 C CA . ILE A 1 135 ? 21.644 46.359 24.011 1.00 28.62 135 ILE B CA 1
ATOM 1710 C C . ILE A 1 135 ? 21.848 47.658 24.775 1.00 27.58 135 ILE B C 1
ATOM 1711 O O . ILE A 1 135 ? 22.635 47.724 25.705 1.00 29.95 135 ILE B O 1
ATOM 1727 N N . GLU A 1 136 ? 21.126 48.685 24.352 1.00 24.36 136 GLU B N 1
ATOM 1728 C CA . GLU A 1 136 ? 21.091 49.995 25.020 1.00 27.00 136 GLU B CA 1
ATOM 1729 C C . GLU A 1 136 ? 19.744 50.142 25.726 1.00 25.69 136 GLU B C 1
ATOM 1730 O O . GLU A 1 136 ? 18.746 49.563 25.282 1.00 25.62 136 GLU B O 1
ATOM 1742 N N . VAL A 1 137 ? 19.727 50.842 26.868 1.00 22.50 137 VAL B N 1
ATOM 1743 C CA . VAL A 1 137 ? 18.516 51.051 27.625 1.00 20.86 137 VAL B CA 1
ATOM 1744 C C . VAL A 1 137 ? 18.201 52.535 27.659 1.00 23.44 137 VAL B C 1
ATOM 1745 O O . VAL A 1 137 ? 19.084 53.324 27.866 1.00 24.83 137 VAL B O 1
ATOM 1758 N N . LEU A 1 138 ? 16.942 52.850 27.405 1.00 21.78 138 LEU B N 1
ATOM 1759 C CA . LEU A 1 138 ? 16.386 54.192 27.627 1.00 20.73 138 LEU B CA 1
ATOM 1760 C C . LEU A 1 138 ? 15.392 54.049 28.765 1.00 19.16 138 LEU B C 1
ATOM 1761 O O . LEU A 1 138 ? 14.283 53.541 28.572 1.00 23.32 138 LEU B O 1
ATOM 1777 N N . SER A 1 139 ? 15.789 54.442 29.976 1.00 22.73 139 SER B N 1
ATOM 1778 C CA . SER A 1 139 ? 14.956 54.124 31.141 1.00 23.71 139 SER B CA 1
ATOM 1779 C C . SER A 1 139 ? 14.109 55.301 31.566 1.00 21.42 139 SER B C 1
ATOM 1780 O O . SER A 1 139 ? 14.471 56.445 31.317 1.00 22.60 139 SER B O 1
ATOM 1788 N N . PRO A 1 140 ? 12.990 54.995 32.230 1.00 25.34 140 PRO B N 1
ATOM 1789 C CA . PRO A 1 140 ? 12.335 56.063 32.990 1.00 25.25 140 PRO B CA 1
ATOM 1790 C C . PRO A 1 140 ? 13.180 56.468 34.169 1.00 26.92 140 PRO B C 1
ATOM 1791 O O . PRO A 1 140 ? 14.287 55.996 34.399 1.00 22.90 140 PRO B O 1
ATOM 1802 N N . ASP A 1 141 ? 12.657 57.413 34.939 1.00 25.84 141 ASP B N 1
ATOM 1803 C CA . ASP A 1 141 ? 13.420 57.930 36.035 1.00 21.86 141 ASP B CA 1
ATOM 1804 C C . ASP A 1 141 ? 13.408 57.092 37.329 1.00 21.66 141 ASP B C 1
ATOM 1805 O O . ASP A 1 141 ? 14.276 57.283 38.153 1.00 22.55 141 ASP B O 1
ATOM 1814 N N . PHE A 1 142 ? 12.499 56.116 37.426 1.00 25.88 142 PHE B N 1
ATOM 1815 C CA . PHE A 1 142 ? 12.342 55.284 38.630 1.00 26.05 142 PHE B CA 1
ATOM 1816 C C . PHE A 1 142 ? 12.263 56.130 39.903 1.00 25.85 142 PHE B C 1
ATOM 1817 O O . PHE A 1 142 ? 12.744 55.757 40.980 1.00 23.46 142 PHE B O 1
ATOM 1834 N N . ARG A 1 143 ? 11.653 57.305 39.818 1.00 25.36 143 ARG B N 1
ATOM 1835 C CA . ARG A 1 143 ? 11.736 58.195 40.960 1.00 26.97 143 ARG B CA 1
ATOM 1836 C C . ARG A 1 143 ? 10.660 57.973 42.036 1.00 25.44 143 ARG B C 1
ATOM 1837 O O . ARG A 1 143 ? 10.767 58.547 43.125 1.00 27.06 143 ARG B O 1
ATOM 1858 N N . MET A 1 144 ? 9.655 57.176 41.737 1.00 27.15 144 MET B N 1
ATOM 1859 C CA . MET A 1 144 ? 8.507 56.973 42.617 1.00 32.69 144 MET B CA 1
ATOM 1860 C C . MET A 1 144 ? 8.761 55.748 43.504 1.00 26.00 144 MET B C 1
ATOM 1861 O O . MET A 1 144 ? 8.169 54.690 43.378 1.00 32.51 144 MET B O 1
ATOM 1875 N N . ASP A 1 145 ? 9.647 56.042 44.423 1.00 25.99 145 ASP B N 1
ATOM 1876 C CA . ASP A 1 145 ? 10.475 55.211 45.267 1.00 28.51 145 ASP B CA 1
ATOM 1877 C C . ASP A 1 145 ? 9.911 54.918 46.664 1.00 34.78 145 ASP B C 1
ATOM 1878 O O . ASP A 1 145 ? 10.504 54.147 47.418 1.00 32.38 145 ASP B O 1
ATOM 1887 N N . ARG A 1 146 ? 8.876 55.663 47.041 1.00 33.40 146 ARG B N 1
ATOM 1888 C CA . ARG A 1 146 ? 8.488 55.779 48.459 1.00 31.31 146 ARG B CA 1
ATOM 1889 C C . ARG A 1 146 ? 8.130 54.411 49.017 1.00 31.21 146 ARG B C 1
ATOM 1890 O O . ARG A 1 146 ? 7.272 53.705 48.468 1.00 34.15 146 ARG B O 1
ATOM 1894 N N . GLY A 1 147 ? 8.859 54.024 50.055 1.00 37.51 147 GLY B N 1
ATOM 1895 C CA . GLY A 1 147 ? 8.648 52.751 50.729 1.00 38.46 147 GLY B CA 1
ATOM 1896 C C . GLY A 1 147 ? 8.980 51.521 49.909 1.00 40.60 147 GLY B C 1
ATOM 1897 O O . GLY A 1 147 ? 8.608 50.388 50.285 1.00 34.51 147 GLY B O 1
ATOM 1901 N N . ARG A 1 148 ? 9.706 51.725 48.809 1.00 36.07 148 ARG B N 1
ATOM 1902 C CA . ARG A 1 148 ? 10.030 50.641 47.871 1.00 30.01 148 ARG B CA 1
ATOM 1903 C C . ARG A 1 148 ? 11.522 50.523 47.663 1.00 27.64 148 ARG B C 1
ATOM 1904 O O . ARG A 1 148 ? 12.313 51.259 48.240 1.00 31.10 148 ARG B O 1
ATOM 1925 N N . LEU A 1 149 ? 11.889 49.575 46.818 1.00 32.00 149 LEU B N 1
ATOM 1926 C CA . LEU A 1 149 ? 13.203 49.538 46.220 1.00 31.28 149 LEU B CA 1
ATOM 1927 C C . LEU A 1 149 ? 13.549 50.943 45.738 1.00 28.02 149 LEU B C 1
ATOM 1928 O O . LEU A 1 149 ? 12.759 51.548 45.042 1.00 30.81 149 LEU B O 1
ATOM 1944 N N . SER A 1 150 ? 14.742 51.404 46.065 1.00 26.22 150 SER B N 1
ATOM 1945 C CA . SER A 1 150 ? 15.116 52.775 45.792 1.00 25.30 150 SER B CA 1
ATOM 1946 C C . SER A 1 150 ? 15.329 53.030 44.300 1.00 24.55 150 SER B C 1
ATOM 1947 O O . SER A 1 150 ? 15.595 52.127 43.515 1.00 23.32 150 SER B O 1
ATOM 1955 N N . GLN A 1 151 ? 15.227 54.312 43.926 1.00 24.90 151 GLN B N 1
ATOM 1956 C CA . GLN A 1 151 ? 15.651 54.722 42.611 1.00 25.14 151 GLN B CA 1
ATOM 1957 C C . GLN A 1 151 ? 17.036 54.173 42.254 1.00 23.30 151 GLN B C 1
ATOM 1958 O O . GLN A 1 151 ? 17.262 53.648 41.139 1.00 20.88 151 GLN B O 1
ATOM 1972 N N . ARG A 1 152 ? 17.963 54.311 43.187 1.00 23.99 152 ARG B N 1
ATOM 1973 C CA . ARG A 1 152 ? 19.335 53.912 42.957 1.00 24.77 152 ARG B CA 1
ATOM 1974 C C . ARG A 1 152 ? 19.418 52.410 42.670 1.00 24.88 152 ARG B C 1
ATOM 1975 O O . ARG A 1 152 ? 20.158 52.007 41.783 1.00 25.67 152 ARG B O 1
ATOM 1996 N N . ASP A 1 153 ? 18.673 51.602 43.420 1.00 26.49 153 ASP B N 1
ATOM 1997 C CA . ASP A 1 153 ? 18.714 50.141 43.201 1.00 24.95 153 ASP B CA 1
ATOM 1998 C C . ASP A 1 153 ? 18.022 49.690 41.910 1.00 24.24 153 ASP B C 1
ATOM 1999 O O . ASP A 1 153 ? 18.400 48.690 41.326 1.00 22.70 153 ASP B O 1
ATOM 2008 N N . CYS A 1 154 ? 16.982 50.387 41.469 1.00 21.64 154 CYS B N 1
ATOM 2009 C CA . CYS A 1 154 ? 16.369 50.130 40.174 1.00 23.41 154 CYS B CA 1
ATOM 2010 C C . CYS A 1 154 ? 17.398 50.331 39.066 1.00 22.98 154 CYS B C 1
ATOM 2011 O O . CYS A 1 154 ? 17.577 49.472 38.189 1.00 23.46 154 CYS B O 1
ATOM 2019 N N . ILE A 1 155 ? 18.067 51.484 39.092 1.00 22.85 155 ILE B N 1
ATOM 2020 C CA . ILE A 1 155 ? 19.187 51.777 38.190 1.00 23.24 155 ILE B CA 1
ATOM 2021 C C . ILE A 1 155 ? 20.289 50.724 38.290 1.00 24.24 155 ILE B C 1
ATOM 2022 O O . ILE A 1 155 ? 20.743 50.200 37.283 1.00 25.52 155 ILE B O 1
ATOM 2038 N N . ALA A 1 156 ? 20.703 50.425 39.525 1.00 23.21 156 ALA B N 1
ATOM 2039 C CA . ALA A 1 156 ? 21.729 49.408 39.744 1.00 24.10 156 ALA B CA 1
ATOM 2040 C C . ALA A 1 156 ? 21.396 48.037 39.146 1.00 24.94 156 ALA B C 1
ATOM 2041 O O . ALA A 1 156 ? 22.285 47.385 38.589 1.00 23.09 156 ALA B O 1
ATOM 2048 N N . GLN A 1 157 ? 20.136 47.603 39.205 1.00 23.33 157 GLN B N 1
ATOM 2049 C CA . GLN A 1 157 ? 19.762 46.330 38.594 1.00 23.45 157 GLN B CA 1
ATOM 2050 C C . GLN A 1 157 ? 20.063 46.302 37.088 1.00 25.50 157 GLN B C 1
ATOM 2051 O O . GLN A 1 157 ? 20.595 45.330 36.562 1.00 24.29 157 GLN B O 1
ATOM 2065 N N . ILE A 1 158 ? 19.752 47.407 36.414 1.00 25.27 158 ILE B N 1
ATOM 2066 C CA . ILE A 1 158 ? 20.007 47.515 35.003 1.00 22.60 158 ILE B CA 1
ATOM 2067 C C . ILE A 1 158 ? 21.493 47.684 34.690 1.00 22.64 158 ILE B C 1
ATOM 2068 O O . ILE A 1 158 ? 21.998 47.031 33.774 1.00 26.52 158 ILE B O 1
ATOM 2084 N N . VAL A 1 159 ? 22.196 48.499 35.460 1.00 22.28 159 VAL B N 1
ATOM 2085 C CA . VAL A 1 159 ? 23.614 48.737 35.257 1.00 24.87 159 VAL B CA 1
ATOM 2086 C C . VAL A 1 159 ? 24.403 47.425 35.438 1.00 28.17 159 VAL B C 1
ATOM 2087 O O . VAL A 1 159 ? 25.371 47.170 34.714 1.00 26.70 159 VAL B O 1
ATOM 2100 N N . ALA A 1 160 ? 23.925 46.597 36.351 1.00 29.50 160 ALA B N 1
ATOM 2101 C CA . ALA A 1 160 ? 24.553 45.299 36.627 1.00 29.60 160 ALA B CA 1
ATOM 2102 C C . ALA A 1 160 ? 24.454 44.386 35.411 1.00 29.94 160 ALA B C 1
ATOM 2103 O O . ALA A 1 160 ? 25.250 43.447 35.257 1.00 32.78 160 ALA B O 1
ATOM 2110 N N . ALA A 1 161 ? 23.465 44.618 34.550 1.00 27.44 161 ALA B N 1
ATOM 2111 C CA . ALA A 1 161 ? 23.367 43.884 33.299 1.00 24.79 161 ALA B CA 1
ATOM 2112 C C . ALA A 1 161 ? 24.212 44.465 32.141 1.00 27.41 161 ALA B C 1
ATOM 2113 O O . ALA A 1 161 ? 24.134 43.981 31.036 1.00 29.00 161 ALA B O 1
ATOM 2120 N N . GLN A 1 162 ? 24.993 45.513 32.402 1.00 29.07 162 GLN B N 1
ATOM 2121 C CA . GLN A 1 162 ? 26.007 45.959 31.454 1.00 27.77 162 GLN B CA 1
ATOM 2122 C C . GLN A 1 162 ? 25.409 46.328 30.110 1.00 26.06 162 GLN B C 1
ATOM 2123 O O . GLN A 1 162 ? 25.786 45.833 29.076 1.00 27.04 162 GLN B O 1
ATOM 2137 N N . PRO A 1 163 ? 24.527 47.322 30.110 1.00 25.49 163 PRO B N 1
ATOM 2138 C CA . PRO A 1 163 ? 24.119 47.825 28.804 1.00 25.98 163 PRO B CA 1
ATOM 2139 C C . PRO A 1 163 ? 25.262 48.539 28.059 1.00 26.49 163 PRO B C 1
ATOM 2140 O O . PRO A 1 163 ? 26.192 49.079 28.668 1.00 27.51 163 PRO B O 1
ATOM 2151 N N . ALA A 1 164 ? 25.163 48.558 26.735 1.00 25.85 164 ALA B N 1
ATOM 2152 C CA . ALA A 1 164 ? 26.152 49.205 25.881 1.00 25.01 164 ALA B CA 1
ATOM 2153 C C . ALA A 1 164 ? 26.136 50.709 26.095 1.00 28.81 164 ALA B C 1
ATOM 2154 O O . ALA A 1 164 ? 27.142 51.379 25.911 1.00 30.52 164 ALA B O 1
ATOM 2161 N N . CYS A 1 165 ? 24.960 51.199 26.470 1.00 27.04 165 CYS B N 1
ATOM 2162 C CA . CYS A 1 165 ? 24.708 52.611 26.761 1.00 26.21 165 CYS B CA 1
ATOM 2163 C C . CYS A 1 165 ? 23.474 52.723 27.660 1.00 23.49 165 CYS B C 1
ATOM 2164 O O . CYS A 1 165 ? 22.489 52.014 27.455 1.00 24.28 165 CYS B O 1
ATOM 2172 N N . TYR A 1 166 ? 23.526 53.665 28.610 1.00 24.88 166 TYR B N 1
ATOM 2173 C CA . TYR A 1 166 ? 22.403 53.967 29.507 1.00 24.13 166 TYR B CA 1
ATOM 2174 C C . TYR A 1 166 ? 21.890 55.372 29.177 1.00 22.88 166 TYR B C 1
ATOM 2175 O O . TYR A 1 166 ? 22.588 56.356 29.389 1.00 24.24 166 TYR B O 1
ATOM 2193 N N . ASN A 1 167 ? 20.706 55.428 28.604 1.00 22.60 167 ASN B N 1
ATOM 2194 C CA . ASN A 1 167 ? 20.116 56.694 28.097 1.00 24.30 167 ASN B CA 1
ATOM 2195 C C . ASN A 1 167 ? 18.998 57.064 29.054 1.00 24.44 167 ASN B C 1
ATOM 2196 O O . ASN A 1 167 ? 18.157 56.225 29.380 1.00 23.90 167 ASN B O 1
ATOM 2207 N N . HIS A 1 168 ? 18.965 58.327 29.490 1.00 23.56 168 HIS B N 1
ATOM 2208 C CA . HIS A 1 168 ? 17.797 58.838 30.178 1.00 23.00 168 HIS B CA 1
ATOM 2209 C C . HIS A 1 168 ? 17.644 60.286 29.734 1.00 21.72 168 HIS B C 1
ATOM 2210 O O . HIS A 1 168 ? 18.566 61.048 29.856 1.00 25.77 168 HIS B O 1
ATOM 2225 N N . ASN A 1 169 ? 16.497 60.581 29.172 1.00 21.00 169 ASN B N 1
ATOM 2226 C CA . ASN A 1 169 ? 16.305 61.886 28.553 1.00 24.48 169 ASN B CA 1
ATOM 2227 C C . ASN A 1 169 ? 15.785 62.931 29.520 1.00 24.37 169 ASN B C 1
ATOM 2228 O O . ASN A 1 169 ? 14.779 62.771 30.193 1.00 24.47 169 ASN B O 1
ATOM 2239 N N . LEU A 1 170 ? 16.487 64.041 29.503 1.00 24.68 170 LEU B N 1
ATOM 2240 C CA . LEU A 1 170 ? 16.097 65.222 30.258 1.00 25.77 170 LEU B CA 1
ATOM 2241 C C . LEU A 1 170 ? 14.958 66.017 29.560 1.00 26.93 170 LEU B C 1
ATOM 2242 O O . LEU A 1 170 ? 14.174 66.707 30.243 1.00 23.64 170 LEU B O 1
ATOM 2258 N N . GLU A 1 171 ? 14.863 65.881 28.233 1.00 23.58 171 GLU B N 1
ATOM 2259 C CA . GLU A 1 171 ? 13.754 66.351 27.395 1.00 23.59 171 GLU B CA 1
ATOM 2260 C C . GLU A 1 171 ? 13.705 67.864 27.191 1.00 21.93 171 GLU B C 1
ATOM 2261 O O . GLU A 1 171 ? 13.602 68.279 26.052 1.00 24.16 171 GLU B O 1
ATOM 2273 N N . THR A 1 172 ? 13.826 68.626 28.261 1.00 23.56 172 THR B N 1
ATOM 2274 C CA . THR A 1 172 ? 13.765 70.098 28.087 1.00 27.24 172 THR B CA 1
ATOM 2275 C C . THR A 1 172 ? 14.578 70.779 29.154 1.00 26.84 172 THR B C 1
ATOM 2276 O O . THR A 1 172 ? 15.108 70.170 30.046 1.00 24.33 172 THR B O 1
ATOM 2287 N N . VAL A 1 173 ? 14.707 72.102 29.055 1.00 24.94 173 VAL B N 1
ATOM 2288 C CA . VAL A 1 173 ? 15.462 72.846 30.031 1.00 26.02 173 VAL B CA 1
ATOM 2289 C C . VAL A 1 173 ? 14.695 72.996 31.334 1.00 25.37 173 VAL B C 1
ATOM 2290 O O . VAL A 1 173 ? 13.505 72.682 31.410 1.00 26.88 173 VAL B O 1
ATOM 2303 N N . ARG A 1 174 ? 15.377 73.453 32.375 1.00 23.58 174 ARG B N 1
ATOM 2304 C CA . ARG A 1 174 ? 14.805 73.519 33.723 1.00 27.24 174 ARG B CA 1
ATOM 2305 C C . ARG A 1 174 ? 13.460 74.211 33.759 1.00 25.85 174 ARG B C 1
ATOM 2306 O O . ARG A 1 174 ? 12.494 73.768 34.407 1.00 24.61 174 ARG B O 1
ATOM 2327 N N . ARG A 1 175 ? 13.407 75.359 33.110 1.00 31.05 175 ARG B N 1
ATOM 2328 C CA . ARG A 1 175 ? 12.220 76.171 33.194 1.00 28.04 175 ARG B CA 1
ATOM 2329 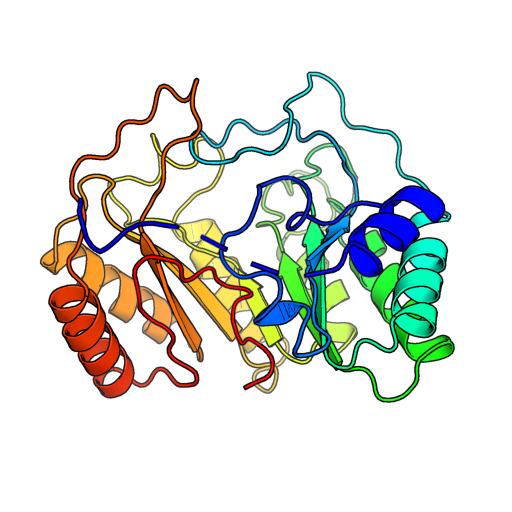C C . ARG A 1 175 ? 10.960 75.528 32.654 1.00 29.59 175 ARG B C 1
ATOM 2330 O O . ARG A 1 175 ? 9.879 75.763 33.186 1.00 28.30 175 ARG B O 1
ATOM 2351 N N . LEU A 1 176 ? 11.108 74.602 31.693 1.00 25.64 176 LEU B N 1
ATOM 2352 C CA . LEU A 1 176 ? 9.953 74.030 31.009 1.00 28.01 176 LEU B CA 1
ATOM 2353 C C . LEU A 1 176 ? 9.602 72.562 31.487 1.00 25.76 176 LEU B C 1
ATOM 2354 O O . LEU A 1 176 ? 8.697 71.903 30.939 1.00 28.56 176 LEU B O 1
ATOM 2370 N N . GLN A 1 177 ? 10.283 72.107 32.519 1.00 25.06 177 GLN B N 1
ATOM 2371 C CA . GLN A 1 177 ? 10.043 70.716 33.037 1.00 23.40 177 GLN B CA 1
ATOM 2372 C C . GLN A 1 177 ? 8.571 70.476 33.407 1.00 28.90 177 GLN B C 1
ATOM 2373 O O . GLN A 1 177 ? 7.988 69.437 33.068 1.00 29.64 177 GLN B O 1
ATOM 2387 N N . GLY A 1 178 ? 7.933 71.473 34.028 1.00 30.48 178 GLY B N 1
ATOM 2388 C CA . GLY A 1 178 ? 6.563 71.334 34.474 1.00 29.60 178 GLY B CA 1
ATOM 2389 C C . GLY A 1 178 ? 5.543 71.093 33.383 1.00 31.89 178 GLY B C 1
ATOM 2390 O O . GLY A 1 178 ? 4.852 70.078 33.393 1.00 34.78 178 GLY B O 1
ATOM 2394 N N . PRO A 1 179 ? 5.398 72.015 32.439 1.00 34.26 179 PRO B N 1
ATOM 2395 C CA . PRO A 1 179 ? 4.417 71.817 31.362 1.00 34.23 179 PRO B CA 1
ATOM 2396 C C . PRO A 1 179 ? 4.767 70.697 30.390 1.00 35.92 179 PRO B C 1
ATOM 2397 O O . PRO A 1 179 ? 3.878 70.111 29.788 1.00 36.92 179 PRO B O 1
ATOM 2408 N N . VAL A 1 180 ? 6.053 70.411 30.241 1.00 32.07 180 VAL B N 1
ATOM 2409 C CA . VAL A 1 180 ? 6.491 69.457 29.259 1.00 33.16 180 VAL B CA 1
ATOM 2410 C C . VAL A 1 180 ? 6.397 68.029 29.783 1.00 30.86 180 VAL B C 1
ATOM 2411 O O . VAL A 1 180 ? 6.037 67.152 29.003 1.00 29.53 180 VAL B O 1
ATOM 2424 N N . ARG A 1 181 ? 6.737 67.804 31.056 1.00 29.89 181 ARG B N 1
ATOM 2425 C CA . ARG A 1 181 ? 6.858 66.449 31.643 1.00 29.44 181 ARG B CA 1
ATOM 2426 C C . ARG A 1 181 ? 6.237 66.418 33.014 1.00 36.78 181 ARG B C 1
ATOM 2427 O O . ARG A 1 181 ? 6.918 66.036 33.977 1.00 42.33 181 ARG B O 1
ATOM 2448 N N . ARG A 1 182 ? 5.001 66.885 33.145 1.00 37.44 182 ARG B N 1
ATOM 2449 C CA . ARG A 1 182 ? 4.338 66.910 34.438 1.00 46.06 182 ARG B CA 1
ATOM 2450 C C . ARG A 1 182 ? 4.459 65.571 35.116 1.00 40.24 182 ARG B C 1
ATOM 2451 O O . ARG A 1 182 ? 3.775 64.625 34.745 1.00 54.42 182 ARG B O 1
ATOM 2472 N N . GLY A 1 183 ? 5.363 65.468 36.077 1.00 44.83 183 GLY B N 1
ATOM 2473 C CA . GLY A 1 183 ? 5.534 64.218 36.795 1.00 43.53 183 GLY B CA 1
ATOM 2474 C C . GLY A 1 183 ? 6.972 63.738 36.840 1.00 49.30 183 GLY B C 1
ATOM 2475 O O . GLY A 1 183 ? 7.302 62.847 37.630 1.00 51.38 183 GLY B O 1
ATOM 2479 N N . ALA A 1 184 ? 7.820 64.294 35.976 1.00 32.86 184 ALA B N 1
ATOM 2480 C CA . ALA A 1 184 ? 9.255 64.089 36.098 1.00 31.99 184 ALA B CA 1
ATOM 2481 C C . ALA A 1 184 ? 9.875 65.379 36.562 1.00 38.62 184 ALA B C 1
ATOM 2482 O O . ALA A 1 184 ? 9.204 66.426 36.547 1.00 40.26 184 ALA B O 1
ATOM 2489 N N . THR A 1 185 ? 11.134 65.335 36.978 1.00 31.32 185 THR B N 1
ATOM 2490 C CA . THR A 1 185 ? 11.821 66.571 37.356 1.00 31.10 185 THR B CA 1
ATOM 2491 C C . THR A 1 185 ? 13.237 66.673 36.841 1.00 32.05 185 THR B C 1
ATOM 2492 O O . THR A 1 185 ? 13.859 65.674 36.470 1.00 27.44 185 THR B O 1
ATOM 2503 N N . TYR A 1 186 ? 13.739 67.907 36.805 1.00 25.73 186 TYR B N 1
ATOM 2504 C CA . TYR A 1 186 ? 15.081 68.198 36.347 1.00 25.90 186 TYR B CA 1
ATOM 2505 C C . TYR A 1 186 ? 16.105 67.484 37.198 1.00 28.33 186 TYR B C 1
ATOM 2506 O O . TYR A 1 186 ? 16.994 66.810 36.661 1.00 25.88 186 TYR B O 1
ATOM 2524 N N . GLU A 1 187 ? 15.975 67.596 38.516 1.00 29.17 187 GLU B N 1
ATOM 2525 C CA . GLU A 1 187 ? 17.000 67.085 39.408 1.00 28.49 187 GLU B CA 1
ATOM 2526 C C . GLU A 1 187 ? 17.028 65.567 39.440 1.00 26.43 187 GLU B C 1
ATOM 2527 O O . GLU A 1 187 ? 18.083 64.991 39.555 1.00 29.05 187 GLU B O 1
ATOM 2539 N N . SER A 1 188 ? 15.852 64.972 39.418 1.00 26.20 188 SER B N 1
ATOM 2540 C CA . SER A 1 188 ? 15.716 63.532 39.477 1.00 28.29 188 SER B CA 1
ATOM 2541 C C . SER A 1 188 ? 16.316 62.910 38.223 1.00 29.26 188 SER B C 1
ATOM 2542 O O . SER A 1 188 ? 16.957 61.837 38.271 1.00 26.38 188 SER B O 1
ATOM 2550 N N . SER A 1 189 ? 16.102 63.547 37.084 1.00 23.35 189 SER B N 1
ATOM 2551 C CA . SER A 1 189 ? 16.604 62.994 35.804 1.00 25.05 189 SER B CA 1
ATOM 2552 C C . SER A 1 189 ? 18.109 63.185 35.720 1.00 25.41 189 SER B C 1
ATOM 2553 O O . SER A 1 189 ? 18.829 62.327 35.247 1.00 24.12 189 SER B O 1
ATOM 2561 N N . LEU A 1 190 ? 18.609 64.316 36.194 1.00 26.91 190 LEU B N 1
ATOM 2562 C CA . LEU A 1 190 ? 20.049 64.474 36.318 1.00 26.46 190 LEU B CA 1
ATOM 2563 C C . LEU A 1 190 ? 20.644 63.413 37.230 1.00 27.65 190 LEU B C 1
ATOM 2564 O O . LEU A 1 190 ? 21.717 62.897 36.955 1.00 28.58 190 LEU B O 1
ATOM 2580 N N . ARG A 1 191 ? 19.945 63.109 38.316 1.00 27.70 191 ARG B N 1
ATOM 2581 C CA . ARG A 1 191 ? 20.412 62.119 39.261 1.00 28.24 191 ARG B CA 1
ATOM 2582 C C . ARG A 1 191 ? 20.521 60.720 38.680 1.00 25.92 191 ARG B C 1
ATOM 2583 O O . ARG A 1 191 ? 21.417 59.964 39.077 1.00 27.69 191 ARG B O 1
ATOM 2604 N N . VAL A 1 192 ? 19.624 60.378 37.763 1.00 24.38 192 VAL B N 1
ATOM 2605 C CA . VAL A 1 192 ? 19.676 59.075 37.096 1.00 24.29 192 VAL B CA 1
ATOM 2606 C C . VAL A 1 192 ? 21.014 58.951 36.414 1.00 29.87 192 VAL B C 1
ATOM 2607 O O . VAL A 1 192 ? 21.705 57.948 36.572 1.00 27.78 192 VAL B O 1
ATOM 2620 N N . LEU A 1 193 ? 21.405 59.991 35.676 1.00 25.51 193 LEU B N 1
ATOM 2621 C CA . LEU A 1 193 ? 22.639 59.959 34.906 1.00 25.41 193 LEU B CA 1
ATOM 2622 C C . LEU A 1 193 ? 23.877 59.941 35.828 1.00 28.54 193 LEU B C 1
ATOM 2623 O O . LEU A 1 193 ? 24.866 59.236 35.560 1.00 29.35 193 LEU B O 1
ATOM 2639 N N . ALA A 1 194 ? 23.831 60.735 36.886 1.00 32.05 194 ALA B N 1
ATOM 2640 C CA . ALA A 1 194 ? 24.897 60.729 37.884 1.00 32.26 194 ALA B CA 1
ATOM 2641 C C . ALA A 1 194 ? 25.052 59.355 38.530 1.00 32.54 194 ALA B C 1
ATOM 2642 O O . ALA A 1 194 ? 26.162 58.914 38.806 1.00 33.85 194 ALA B O 1
ATOM 2649 N N . THR A 1 195 ? 23.927 58.694 38.787 1.00 31.04 195 THR B N 1
ATOM 2650 C CA . THR A 1 195 ? 23.920 57.424 39.506 1.00 29.45 195 THR B CA 1
ATOM 2651 C C . THR A 1 195 ? 24.573 56.338 38.678 1.00 32.79 195 THR B C 1
ATOM 2652 O O . THR A 1 195 ? 25.323 55.516 39.202 1.00 31.15 195 THR B O 1
ATOM 2663 N N . VAL A 1 196 ? 24.281 56.312 37.379 1.00 28.72 196 VAL B N 1
ATOM 2664 C CA . VAL A 1 196 ? 24.944 55.362 36.509 1.00 27.74 196 VAL B CA 1
ATOM 2665 C C . VAL A 1 196 ? 26.462 55.451 36.629 1.00 35.57 196 VAL B C 1
ATOM 2666 O O . VAL A 1 196 ? 27.132 54.430 36.734 1.00 34.04 196 VAL B O 1
ATOM 2679 N N . LYS A 1 197 ? 27.011 56.659 36.653 1.00 33.80 197 LYS B N 1
ATOM 2680 C CA . LYS A 1 197 ? 28.464 56.814 36.661 1.00 36.36 197 LYS B CA 1
ATOM 2681 C C . LYS A 1 197 ? 29.046 56.442 38.014 1.00 35.29 197 LYS B C 1
ATOM 2682 O O . LYS A 1 197 ? 30.164 55.934 38.075 1.00 38.69 197 LYS B O 1
ATOM 2701 N N . GLU A 1 198 ? 28.271 56.644 39.079 1.00 34.85 198 GLU B N 1
ATOM 2702 C CA . GLU A 1 198 ? 28.693 56.245 40.424 1.00 36.13 198 GLU B CA 1
ATOM 2703 C C . GLU A 1 198 ? 28.763 54.729 40.522 1.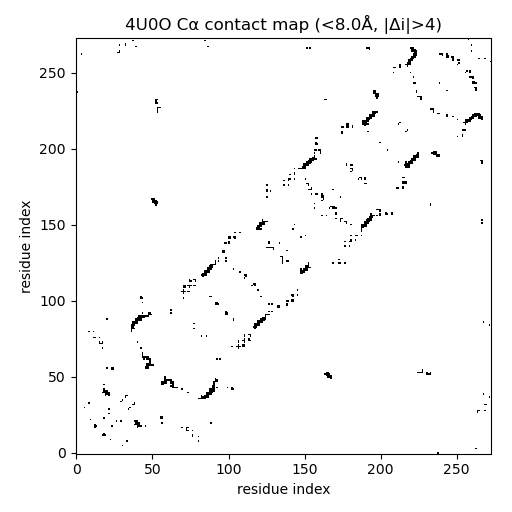00 39.09 198 GLU B C 1
ATOM 2704 O O . GLU A 1 198 ? 29.682 54.174 41.109 1.00 37.93 198 GLU B O 1
ATOM 2716 N N . LEU A 1 199 ? 27.810 54.056 39.897 1.00 36.45 199 LEU B N 1
ATOM 2717 C CA . LEU A 1 199 ? 27.719 52.609 40.022 1.00 34.14 199 LEU B CA 1
ATOM 2718 C C . LEU A 1 199 ? 28.776 51.924 39.155 1.00 38.04 199 LEU B C 1
ATOM 2719 O O . LEU A 1 199 ? 29.423 50.977 39.597 1.00 38.94 199 LEU B O 1
ATOM 2735 N N . ASN A 1 200 ? 28.931 52.401 37.922 1.00 37.39 200 ASN B N 1
ATOM 2736 C CA . ASN A 1 200 ? 29.922 51.875 36.988 1.00 37.51 200 ASN B CA 1
ATOM 2737 C C . ASN A 1 200 ? 30.319 52.922 35.956 1.00 38.29 200 ASN B C 1
ATOM 2738 O O . ASN A 1 200 ? 29.664 53.044 34.915 1.00 34.24 200 ASN B O 1
ATOM 2749 N N . PRO A 1 201 ? 31.427 53.646 36.198 1.00 38.81 201 PRO B N 1
ATOM 2750 C CA . PRO A 1 201 ? 31.794 54.755 35.311 1.00 40.82 201 PRO B CA 1
ATOM 2751 C C . PRO A 1 201 ? 32.102 54.367 33.845 1.00 39.54 201 PRO B C 1
ATOM 2752 O O . PRO A 1 201 ? 32.177 55.268 32.995 1.00 41.49 201 PRO B O 1
ATOM 2763 N N . ASP A 1 202 ? 32.238 53.063 33.572 1.00 38.21 202 ASP B N 1
ATOM 2764 C CA . ASP A 1 202 ? 32.553 52.515 32.244 1.00 38.65 202 ASP B CA 1
ATOM 2765 C C . ASP A 1 202 ? 31.346 52.372 31.315 1.00 38.42 202 ASP B C 1
ATOM 2766 O O . ASP A 1 202 ? 31.501 52.178 30.122 1.00 42.06 202 ASP B O 1
ATOM 2775 N N . ILE A 1 203 ? 30.141 52.485 31.856 1.00 36.91 203 ILE B N 1
ATOM 2776 C CA . ILE A 1 203 ? 28.954 52.452 31.028 1.00 30.32 203 ILE B CA 1
ATOM 2777 C C . ILE A 1 203 ? 28.740 53.859 30.439 1.00 34.42 203 ILE B C 1
ATOM 2778 O O . ILE A 1 203 ? 28.593 54.819 31.201 1.00 34.68 203 ILE B O 1
ATOM 2794 N N . PRO A 1 204 ? 28.723 53.991 29.103 1.00 32.84 204 PRO B N 1
ATOM 2795 C CA . PRO A 1 204 ? 28.430 55.294 28.512 1.00 35.43 204 PRO B CA 1
ATOM 2796 C C . PRO A 1 204 ? 27.010 55.746 28.836 1.00 31.76 204 PRO B C 1
ATOM 2797 O O . PRO A 1 204 ? 26.070 54.942 28.764 1.00 30.52 204 PRO B O 1
ATOM 2808 N N . THR A 1 205 ? 26.851 57.036 29.106 1.00 30.08 205 THR B N 1
ATOM 2809 C CA . THR A 1 205 ? 25.541 57.597 29.346 1.00 29.09 205 THR B CA 1
ATOM 2810 C C . THR A 1 205 ? 25.137 58.603 28.243 1.00 30.99 205 THR B C 1
ATOM 2811 O O . THR A 1 205 ? 25.980 59.171 27.554 1.00 28.70 205 THR B O 1
ATOM 2822 N N . LYS A 1 206 ? 23.833 58.757 28.054 1.00 29.08 206 LYS B N 1
ATOM 2823 C CA . LYS A 1 206 ? 23.286 59.566 26.992 1.00 27.98 206 LYS B CA 1
ATOM 2824 C C . LYS A 1 206 ? 22.041 60.290 27.469 1.00 26.57 206 LYS B C 1
ATOM 2825 O O . LYS A 1 206 ? 21.285 59.762 28.291 1.00 25.76 206 LYS B O 1
ATOM 2844 N N . SER A 1 207 ? 21.845 61.533 26.997 1.00 24.22 207 SER B N 1
ATOM 2845 C CA . SER A 1 207 ? 20.613 62.226 27.240 1.00 27.06 207 SER B CA 1
ATOM 2846 C C . SER A 1 207 ? 20.230 63.040 26.008 1.00 30.18 207 SER B C 1
ATOM 2847 O O . SER A 1 207 ? 21.117 63.442 25.256 1.00 27.22 207 SER B O 1
ATOM 2855 N N . GLY A 1 208 ? 18.924 63.177 25.760 1.00 26.67 208 GLY B N 1
ATOM 2856 C CA . GLY A 1 208 ? 18.439 63.979 24.647 1.00 27.53 208 GLY B CA 1
ATOM 2857 C C . GLY A 1 208 ? 17.540 65.090 25.117 1.00 26.41 208 GLY B C 1
ATOM 2858 O O . GLY A 1 208 ? 16.910 65.013 26.175 1.00 26.83 208 GLY B O 1
ATOM 2862 N N . LEU A 1 209 ? 17.501 66.162 24.321 1.00 27.26 209 LEU B N 1
ATOM 2863 C CA . LEU A 1 209 ? 16.543 67.242 24.506 1.00 27.78 209 LEU B CA 1
ATOM 2864 C C . LEU A 1 209 ? 15.709 67.379 23.212 1.00 22.32 209 LEU B C 1
ATOM 2865 O O . LEU A 1 209 ? 16.167 67.042 22.085 1.00 25.62 209 LEU B O 1
ATOM 2881 N N . MET A 1 210 ? 14.462 67.820 23.368 1.00 25.91 210 MET B N 1
ATOM 2882 C CA . MET A 1 210 ? 13.619 68.233 22.250 1.00 24.09 210 MET B CA 1
ATOM 2883 C C . MET A 1 210 ? 13.605 69.778 22.254 1.00 22.07 210 MET B C 1
ATOM 2884 O O . MET A 1 210 ? 13.340 70.378 23.304 1.00 26.38 210 MET B O 1
ATOM 2898 N N . LEU A 1 211 ? 13.906 70.356 21.098 1.00 23.38 211 LEU B N 1
ATOM 2899 C CA . LEU A 1 211 ? 13.990 71.831 20.970 1.00 23.09 211 LEU B CA 1
ATOM 2900 C C . LEU A 1 211 ? 12.734 72.363 20.326 1.00 26.60 211 LEU B C 1
ATOM 2901 O O . LEU A 1 211 ? 12.066 71.683 19.569 1.00 28.56 211 LEU B O 1
ATOM 2917 N N . GLY A 1 212 ? 12.419 73.646 20.589 1.00 26.30 212 GLY B N 1
ATOM 2918 C CA . GLY A 1 212 ? 11.239 74.240 20.000 1.00 29.03 212 GLY B CA 1
ATOM 2919 C C . GLY A 1 212 ? 10.052 74.434 20.913 1.00 29.78 212 GLY B C 1
ATOM 2920 O O . GLY A 1 212 ? 8.947 74.682 20.414 1.00 33.72 212 GLY B O 1
ATOM 2924 N N . LEU A 1 213 ? 10.253 74.275 22.222 1.00 26.98 213 LEU B N 1
ATOM 2925 C CA . LEU A 1 213 ? 9.195 74.339 23.211 1.00 25.48 213 LEU B CA 1
ATOM 2926 C C . LEU A 1 213 ? 9.174 75.698 23.922 1.00 29.63 213 LEU B C 1
ATOM 2927 O O . LEU A 1 213 ? 8.399 75.899 24.849 1.00 30.07 213 LEU B O 1
ATOM 2943 N N . GLY A 1 214 ? 10.061 76.583 23.490 1.00 32.40 214 GLY B N 1
ATOM 2944 C CA . GLY A 1 214 ? 10.154 77.924 24.065 1.00 32.14 214 GLY B CA 1
ATOM 2945 C C . GLY A 1 214 ? 11.481 78.201 24.743 1.00 33.87 214 GLY B C 1
ATOM 2946 O O . GLY A 1 214 ? 11.760 79.336 25.165 1.00 31.56 214 GLY B O 1
ATOM 2950 N N . GLU A 1 215 ? 12.293 77.158 24.904 1.00 29.40 215 GLU B N 1
ATOM 2951 C CA . GLU A 1 215 ? 13.600 77.312 25.513 1.00 26.24 215 GLU B CA 1
ATOM 2952 C C . GLU A 1 215 ? 14.422 78.275 24.642 1.00 30.56 215 GLU B C 1
ATOM 2953 O O . GLU A 1 215 ? 14.199 78.386 23.440 1.00 26.67 215 GLU B O 1
ATOM 2965 N N . THR A 1 216 ? 15.362 78.971 25.275 1.00 30.08 216 THR B N 1
ATOM 2966 C CA . THR A 1 216 ? 16.250 79.886 24.583 1.00 29.43 216 THR B CA 1
ATOM 2967 C C . THR A 1 216 ? 17.575 79.206 24.431 1.00 31.64 216 THR B C 1
ATOM 2968 O O . THR A 1 216 ? 17.860 78.229 25.131 1.00 29.73 216 THR B O 1
ATOM 2979 N N . GLU A 1 217 ? 18.394 79.704 23.518 1.00 30.13 217 GLU B N 1
ATOM 2980 C CA . GLU A 1 217 ? 19.730 79.163 23.357 1.00 34.45 217 GLU B CA 1
ATOM 2981 C C . GLU A 1 217 ? 20.551 79.260 24.639 1.00 34.16 217 GLU B C 1
ATOM 2982 O O . GLU A 1 217 ? 21.272 78.328 24.979 1.00 32.37 217 GLU B O 1
ATOM 2994 N N . ALA A 1 218 ? 20.463 80.377 25.366 1.00 26.40 218 ALA B N 1
ATOM 2995 C CA . ALA A 1 218 ? 21.141 80.473 26.667 1.00 27.23 218 ALA B CA 1
ATOM 2996 C C . ALA A 1 218 ? 20.822 79.317 27.638 1.00 29.97 218 ALA B C 1
ATOM 2997 O O . ALA A 1 218 ? 21.702 78.830 28.330 1.00 29.79 218 ALA B O 1
ATOM 3004 N N . GLU A 1 219 ? 19.556 78.948 27.695 1.00 30.66 219 GLU B N 1
ATOM 3005 C CA . GLU A 1 219 ? 19.098 77.887 28.581 1.00 27.34 219 GLU B CA 1
ATOM 3006 C C . GLU A 1 219 ? 19.574 76.549 28.057 1.00 28.35 219 GLU B C 1
ATOM 3007 O O . GLU A 1 219 ? 19.894 75.659 28.879 1.00 27.40 219 GLU B O 1
ATOM 3019 N N . ILE A 1 220 ? 19.639 76.407 26.739 1.00 28.34 220 ILE B N 1
ATOM 3020 C CA . ILE A 1 220 ? 20.068 75.105 26.172 1.00 29.19 220 ILE B CA 1
ATOM 3021 C C . ILE A 1 220 ? 21.513 74.907 26.584 1.00 31.66 220 ILE B C 1
ATOM 3022 O O . ILE A 1 220 ? 21.890 73.846 27.067 1.00 29.84 220 ILE B O 1
ATOM 3038 N N . ILE A 1 221 ? 22.329 75.958 26.474 1.00 29.30 221 ILE B N 1
ATOM 3039 C CA . ILE A 1 221 ? 23.728 75.818 26.877 1.00 31.78 221 ILE B CA 1
ATOM 3040 C C . ILE A 1 221 ? 23.876 75.477 28.341 1.00 31.07 221 ILE B C 1
ATOM 3041 O O . ILE A 1 221 ? 24.740 74.655 28.700 1.00 30.98 221 ILE B O 1
ATOM 3057 N N . GLU A 1 222 ? 23.060 76.088 29.212 1.00 29.12 222 GLU B N 1
ATOM 3058 C CA . GLU A 1 222 ? 23.152 75.814 30.622 1.00 27.87 222 GLU B CA 1
ATOM 3059 C C . GLU A 1 222 ? 22.819 74.335 30.860 1.00 26.69 222 GLU B C 1
ATOM 3060 O O . GLU A 1 222 ? 23.414 73.707 31.711 1.00 30.87 222 GLU B O 1
ATOM 3072 N N . THR A 1 223 ? 21.864 73.855 30.094 1.00 26.26 223 THR B N 1
ATOM 3073 C CA . THR A 1 223 ? 21.398 72.465 30.257 1.00 28.09 223 THR B CA 1
ATOM 3074 C C . THR A 1 223 ? 22.494 71.510 29.806 1.00 30.28 223 THR B C 1
ATOM 3075 O O . THR A 1 223 ? 22.715 70.494 30.464 1.00 28.79 223 THR B O 1
ATOM 3086 N N . LEU A 1 224 ? 23.216 71.840 28.738 1.00 32.70 224 LEU B N 1
ATOM 3087 C CA . LEU A 1 224 ? 24.342 71.006 28.304 1.00 28.42 224 LEU B CA 1
ATOM 3088 C C . LEU A 1 224 ? 25.426 70.994 29.355 1.00 35.60 224 LEU B C 1
ATOM 3089 O O . LEU A 1 224 ? 25.960 69.934 29.696 1.00 31.33 224 LEU B O 1
ATOM 3105 N N . LYS A 1 225 ? 25.722 72.158 29.924 1.00 30.44 225 LYS B N 1
ATOM 3106 C CA . LYS A 1 225 ? 26.666 72.184 31.030 1.00 35.12 225 LYS B CA 1
ATOM 3107 C C . LYS A 1 225 ? 26.203 71.320 32.217 1.00 33.94 225 LYS B C 1
ATOM 3108 O O . LYS A 1 225 ? 27.020 70.663 32.845 1.00 35.88 225 LYS B O 1
ATOM 3127 N N . ASP A 1 226 ? 24.915 71.337 32.547 1.00 30.87 226 ASP B N 1
ATOM 3128 C CA . ASP A 1 226 ? 24.437 70.548 33.663 1.00 27.74 226 ASP B CA 1
ATOM 3129 C C . ASP A 1 226 ? 24.650 69.053 33.364 1.00 29.48 226 ASP B C 1
ATOM 3130 O O . ASP A 1 226 ? 24.975 68.289 34.260 1.00 30.96 226 ASP B O 1
ATOM 3139 N N . LEU A 1 227 ? 24.469 68.682 32.104 1.00 29.12 227 LEU B N 1
ATOM 3140 C CA . LEU A 1 227 ? 24.577 67.263 31.689 1.00 27.55 227 LEU B CA 1
ATOM 3141 C C . LEU A 1 227 ? 26.032 66.850 31.818 1.00 32.01 227 LEU B C 1
ATOM 3142 O O . LEU A 1 227 ? 26.352 65.774 32.326 1.00 30.14 227 LEU B O 1
ATOM 3158 N N . ARG A 1 228 ? 26.940 67.701 31.361 1.00 32.82 228 ARG B N 1
ATOM 3159 C CA . ARG A 1 228 ? 28.360 67.384 31.486 1.00 34.50 228 ARG B CA 1
ATOM 3160 C C . ARG A 1 228 ? 28.799 67.284 32.953 1.00 35.07 228 ARG B C 1
ATOM 3161 O O . ARG A 1 228 ? 29.659 66.466 33.290 1.00 41.04 228 ARG B O 1
ATOM 3182 N N . ARG A 1 229 ? 28.174 68.067 33.839 1.00 33.46 229 ARG B N 1
ATOM 3183 C CA . ARG A 1 229 ? 28.514 68.054 35.254 1.00 34.43 229 ARG B CA 1
ATOM 3184 C C . ARG A 1 229 ? 28.248 66.704 35.899 1.00 39.13 229 ARG B C 1
ATOM 3185 O O . ARG A 1 229 ? 28.924 66.333 36.865 1.00 40.08 229 ARG B O 1
ATOM 3206 N N . VAL A 1 230 ? 27.272 65.969 35.363 1.00 33.63 230 VAL B N 1
ATOM 3207 C CA . VAL A 1 230 ? 26.985 64.627 35.858 1.00 31.54 230 VAL B CA 1
ATOM 3208 C C . VAL A 1 230 ? 27.593 63.563 34.946 1.00 33.41 230 VAL B C 1
ATOM 3209 O O . VAL A 1 230 ? 27.251 62.369 35.041 1.00 35.66 230 VAL B O 1
ATOM 3222 N N . GLY A 1 231 ? 28.543 63.967 34.115 1.00 34.09 231 GLY B N 1
ATOM 3223 C CA . GLY A 1 231 ? 29.330 63.042 33.322 1.00 35.09 231 GLY B CA 1
ATOM 3224 C C . GLY A 1 231 ? 28.641 62.446 32.102 1.00 36.05 231 GLY B C 1
ATOM 3225 O O . GLY A 1 231 ? 29.062 61.398 31.584 1.00 34.11 231 GLY B O 1
ATOM 3229 N N . CYS A 1 232 ? 27.591 63.097 31.607 1.00 30.03 232 CYS B N 1
ATOM 3230 C CA . CYS A 1 232 ? 26.878 62.570 30.447 1.00 31.09 232 CYS B CA 1
ATOM 3231 C C . CYS A 1 232 ? 27.812 62.522 29.239 1.00 34.13 232 CYS B C 1
ATOM 3232 O O . CYS A 1 232 ? 28.345 63.528 28.833 1.00 34.49 232 CYS B O 1
ATOM 3240 N N . ASP A 1 233 ? 28.054 61.333 28.705 1.00 28.37 233 ASP B N 1
ATOM 3241 C CA . ASP A 1 233 ? 28.978 61.180 27.600 1.00 30.99 233 ASP B CA 1
ATOM 3242 C C . ASP A 1 233 ? 28.380 61.596 26.244 1.00 29.99 233 ASP B C 1
ATOM 3243 O O . ASP A 1 233 ? 29.084 62.091 25.365 1.00 34.64 233 ASP B O 1
ATOM 3252 N N . ARG A 1 234 ? 27.083 61.378 26.043 1.00 31.57 234 ARG B N 1
ATOM 3253 C CA . ARG A 1 234 ? 26.493 61.443 24.701 1.00 29.95 234 ARG B CA 1
ATOM 3254 C C . ARG A 1 234 ? 25.231 62.315 24.707 1.00 31.50 234 ARG B C 1
ATOM 3255 O O . ARG A 1 234 ? 24.502 62.341 25.694 1.00 26.88 234 ARG B O 1
ATOM 3276 N N . LEU A 1 235 ? 24.993 63.029 23.608 1.00 31.78 235 LEU B N 1
ATOM 3277 C CA . LEU A 1 235 ? 23.876 63.958 23.505 1.00 27.79 235 LEU B CA 1
ATOM 3278 C C . LEU A 1 235 ? 23.122 63.807 22.229 1.00 26.45 235 LEU B C 1
ATOM 3279 O O . LEU A 1 235 ? 23.732 63.664 21.163 1.00 30.46 235 LEU B O 1
ATOM 3295 N N . THR A 1 236 ? 21.801 63.871 22.300 1.00 27.62 236 THR B N 1
ATOM 3296 C CA . THR A 1 236 ? 20.988 64.075 21.116 1.00 25.94 236 THR B CA 1
ATOM 3297 C C . THR A 1 236 ? 20.114 65.328 21.253 1.00 26.95 236 THR B C 1
ATOM 3298 O O . THR A 1 236 ? 19.677 65.686 22.332 1.00 27.31 236 THR B O 1
ATOM 3309 N N . LEU A 1 237 ? 19.982 66.045 20.133 1.00 27.64 237 LEU B N 1
ATOM 3310 C CA . LEU A 1 237 ? 19.066 67.180 19.986 1.00 26.60 237 LEU B CA 1
ATOM 3311 C C . LEU A 1 237 ? 18.178 67.014 18.756 1.00 25.53 237 LEU B C 1
ATOM 3312 O O . LEU A 1 237 ? 18.646 66.784 17.645 1.00 27.23 237 LEU B O 1
ATOM 3328 N N . GLY A 1 238 ? 16.878 67.126 18.966 1.00 24.83 238 GLY B N 1
ATOM 3329 C CA . GLY A 1 238 ? 15.911 67.007 17.912 1.00 26.20 238 GLY B CA 1
ATOM 3330 C C . GLY A 1 238 ? 14.792 68.019 18.099 1.00 28.92 238 GLY B C 1
ATOM 3331 O O . GLY A 1 238 ? 14.732 68.727 19.121 1.00 25.99 238 GLY B O 1
ATOM 3335 N N . GLN A 1 239 ? 13.927 68.113 17.097 1.00 27.18 239 GLN B N 1
ATOM 3336 C CA . GLN A 1 239 ? 12.838 69.053 17.110 1.00 29.12 239 GLN B CA 1
ATOM 3337 C C . GLN A 1 239 ? 11.598 68.434 17.708 1.00 30.69 239 GLN B C 1
ATOM 3338 O O . GLN A 1 239 ? 11.211 67.318 17.316 1.00 30.30 239 GLN B O 1
ATOM 3352 N N . TYR A 1 240 ? 10.998 69.152 18.663 1.00 26.26 240 TYR B N 1
ATOM 3353 C CA . TYR A 1 240 ? 9.662 68.861 19.151 1.00 26.51 240 TYR B CA 1
ATOM 3354 C C . TYR A 1 240 ? 8.617 68.907 18.043 1.00 34.60 240 TYR B C 1
ATOM 3355 O O . TYR A 1 240 ? 8.428 69.954 17.386 1.00 29.91 240 TYR B O 1
ATOM 3373 N N . LEU A 1 241 ? 7.911 67.795 17.853 1.00 31.97 241 LEU B N 1
ATOM 3374 C CA . LEU A 1 241 ? 6.803 67.719 16.888 1.00 32.03 241 LEU B CA 1
ATOM 3375 C C . LEU A 1 241 ? 5.518 67.415 17.641 1.00 40.24 241 LEU B C 1
ATOM 3376 O O . LEU A 1 241 ? 5.338 66.307 18.134 1.00 39.31 241 LEU B O 1
ATOM 3392 N N . PRO A 1 242 ? 4.594 68.374 17.715 1.00 36.62 242 PRO B N 1
ATOM 3393 C CA . PRO A 1 242 ? 3.425 68.169 18.579 1.00 44.74 242 PRO B CA 1
ATOM 3394 C C . PRO A 1 242 ? 2.494 67.067 18.064 1.00 54.47 242 PRO B C 1
ATOM 3395 O O . PRO A 1 242 ? 2.146 67.091 16.877 1.00 55.59 242 PRO B O 1
ATOM 3406 N N . PRO A 1 243 ? 2.107 66.111 18.932 1.00 53.00 243 PRO B N 1
ATOM 3407 C CA . PRO A 1 243 ? 1.049 65.166 18.549 1.00 57.10 243 PRO B CA 1
ATOM 3408 C C . PRO A 1 243 ? -0.256 65.889 18.258 1.00 61.81 243 PRO B C 1
ATOM 3409 O O . PRO A 1 243 ? -0.562 66.887 18.911 1.00 58.26 243 PRO B O 1
ATOM 3420 N N . SER A 1 244 ? -1.021 65.365 17.305 1.00 67.66 244 SER B N 1
ATOM 3421 C CA . SER A 1 244 ? -2.160 66.082 16.729 1.00 67.32 244 SER B CA 1
ATOM 3422 C C . SER A 1 244 ? -3.079 66.714 17.776 1.00 65.78 244 SER B C 1
ATOM 3423 O O . SER A 1 244 ? -3.485 67.870 17.630 1.00 69.37 244 SER B O 1
ATOM 3431 N N . LEU A 1 245 ? -3.402 65.965 18.828 1.00 58.38 245 LEU B N 1
ATOM 3432 C CA . LEU A 1 245 ? -4.329 66.455 19.845 1.00 54.50 245 LEU B CA 1
ATOM 3433 C C . LEU A 1 245 ? -3.620 66.917 21.114 1.00 52.17 245 LEU B C 1
ATOM 3434 O O . LEU A 1 245 ? -4.246 67.032 22.159 1.00 50.05 245 LEU B O 1
ATOM 3450 N N . SER A 1 246 ? -2.320 67.177 21.021 1.00 53.56 246 SER B N 1
ATOM 3451 C CA . SER A 1 246 ? -1.567 67.669 22.172 1.00 48.25 246 SER B CA 1
ATOM 3452 C C . SER A 1 246 ? -1.837 69.141 22.453 1.00 48.92 246 SER B C 1
ATOM 3453 O O . SER A 1 246 ? -1.830 69.970 21.540 1.00 49.24 246 SER B O 1
ATOM 3461 N N . HIS A 1 247 ? -2.037 69.468 23.725 1.00 47.54 247 HIS B N 1
ATOM 3462 C CA . HIS A 1 247 ? -2.261 70.859 24.124 1.00 50.58 247 HIS B CA 1
ATOM 3463 C C . HIS A 1 247 ? -0.937 71.593 24.314 1.00 51.67 247 HIS B C 1
ATOM 3464 O O . HIS A 1 247 ? -0.931 72.781 24.636 1.00 52.60 247 HIS B O 1
ATOM 3468 N N . LEU A 1 248 ? 0.176 70.889 24.100 1.00 45.44 248 LEU B N 1
ATOM 3469 C CA . LEU A 1 248 ? 1.509 71.470 24.219 1.00 41.37 248 LEU B CA 1
ATOM 3470 C C . LEU A 1 248 ? 1.988 72.009 22.866 1.00 42.15 248 LEU B C 1
ATOM 3471 O O . LEU A 1 248 ? 2.392 71.248 21.993 1.00 39.58 248 LEU B O 1
ATOM 3487 N N . PRO A 1 249 ? 1.932 73.343 22.669 1.00 46.16 249 PRO B N 1
ATOM 3488 C CA . PRO A 1 249 ? 2.257 73.879 21.340 1.00 41.44 249 PRO B CA 1
ATOM 3489 C C . PRO A 1 249 ? 3.750 73.932 21.025 1.00 33.61 249 PRO B C 1
ATOM 3490 O O . PRO A 1 249 ? 4.570 74.027 21.951 1.00 40.11 249 PRO B O 1
ATOM 3501 N N . VAL A 1 250 ? 4.089 73.828 19.740 1.00 35.04 250 VAL B N 1
ATOM 3502 C CA . VAL A 1 250 ? 5.447 74.132 19.287 1.00 33.52 250 VAL B CA 1
ATOM 3503 C C . VAL A 1 250 ? 5.570 75.664 19.253 1.00 36.67 250 VAL B C 1
ATOM 3504 O O . VAL A 1 250 ? 4.628 76.325 18.867 1.00 41.14 250 VAL B O 1
ATOM 3517 N N . VAL A 1 251 ? 6.713 76.196 19.674 1.00 35.32 251 VAL B N 1
ATOM 3518 C CA . VAL A 1 251 ? 6.936 77.654 19.742 1.00 35.49 251 VAL B CA 1
ATOM 3519 C C . VAL A 1 251 ? 7.832 78.088 18.604 1.00 38.14 251 VAL B C 1
ATOM 3520 O O . VAL A 1 251 ? 7.706 79.204 18.067 1.00 38.15 251 VAL B O 1
ATOM 3533 N N . LYS A 1 252 ? 8.742 77.202 18.234 1.00 34.54 252 LYS B N 1
ATOM 3534 C CA . LYS A 1 252 ? 9.782 77.497 17.282 1.00 33.18 252 LYS B CA 1
ATOM 3535 C C . LYS A 1 252 ? 10.270 76.244 16.545 1.00 37.86 252 LYS B C 1
ATOM 3536 O O . LYS A 1 252 ? 10.457 75.199 17.173 1.00 35.04 252 LYS B O 1
ATOM 3555 N N . TYR A 1 253 ? 10.486 76.359 15.234 1.00 32.66 253 TYR B N 1
ATOM 3556 C CA . TYR A 1 253 ? 11.204 75.353 14.448 1.00 36.18 253 TYR B CA 1
ATOM 3557 C C . TYR A 1 253 ? 12.666 75.740 14.287 1.00 40.07 253 TYR B C 1
ATOM 3558 O O . TYR A 1 253 ? 13.007 76.693 13.586 1.00 43.46 253 TYR B O 1
ATOM 3576 N N . TRP A 1 254 ? 13.537 75.013 14.958 1.00 32.54 254 TRP B N 1
ATOM 3577 C CA . TRP A 1 254 ? 14.963 75.268 14.873 1.00 32.20 254 TRP B CA 1
ATOM 3578 C C . TRP A 1 254 ? 15.489 74.799 13.509 1.00 38.16 254 TRP B C 1
ATOM 3579 O O . TRP A 1 254 ? 15.100 73.741 13.012 1.00 35.55 254 TRP B O 1
ATOM 3600 N N . THR A 1 255 ? 16.317 75.630 12.865 1.00 39.13 255 THR B N 1
ATOM 3601 C CA . THR A 1 255 ? 16.806 75.323 11.518 1.00 43.27 255 THR B CA 1
ATOM 3602 C C . THR A 1 255 ? 17.941 74.298 11.532 1.00 40.23 255 THR B C 1
ATOM 3603 O O . THR A 1 255 ? 18.631 74.149 12.546 1.00 38.92 255 THR B O 1
ATOM 3614 N N . PRO A 1 256 ? 18.150 73.592 10.412 1.00 46.10 256 PRO B N 1
ATOM 3615 C CA . PRO A 1 256 ? 19.300 72.688 10.332 1.00 46.75 256 PRO B CA 1
ATOM 3616 C C . PRO A 1 256 ? 20.606 73.366 10.721 1.00 44.72 256 PRO B C 1
ATOM 3617 O O . PRO A 1 256 ? 21.453 72.741 11.348 1.00 43.01 256 PRO B O 1
ATOM 3628 N N . GLU A 1 257 ? 20.776 74.636 10.376 1.00 47.77 257 GLU B N 1
ATOM 3629 C CA . GLU A 1 257 ? 22.015 75.301 10.731 1.00 45.90 257 GLU B CA 1
ATOM 3630 C C . GLU A 1 257 ? 22.135 75.497 12.234 1.00 43.04 257 GLU B C 1
ATOM 3631 O O . GLU A 1 257 ? 23.230 75.405 12.785 1.00 41.40 257 GLU B O 1
ATOM 3643 N N . GLU A 1 258 ? 21.026 75.813 12.891 1.00 36.69 258 GLU B N 1
ATOM 3644 C CA . GLU A 1 258 ? 21.044 76.011 14.325 1.00 37.23 258 GLU B CA 1
ATOM 3645 C C . GLU A 1 258 ? 21.383 74.686 15.032 1.00 36.14 258 GLU B C 1
ATOM 3646 O O . GLU A 1 258 ? 22.135 74.664 16.019 1.00 34.79 258 GLU B O 1
ATOM 3658 N N . PHE A 1 259 ? 20.856 73.593 14.508 1.00 37.58 259 PHE B N 1
ATOM 3659 C CA . PHE A 1 259 ? 21.157 72.276 15.097 1.00 35.40 259 PHE B CA 1
ATOM 3660 C C . PHE A 1 259 ? 22.628 71.966 14.915 1.00 36.53 259 PHE B C 1
ATOM 3661 O O . PHE A 1 259 ? 23.290 71.465 15.826 1.00 34.84 259 PHE B O 1
ATOM 3678 N N . ASN A 1 260 ? 23.163 72.281 13.734 1.00 42.02 260 ASN B N 1
ATOM 3679 C CA . ASN A 1 260 ? 24.582 72.044 13.481 1.00 38.16 260 ASN B CA 1
ATOM 3680 C C . ASN A 1 260 ? 25.488 72.830 14.415 1.00 42.44 260 ASN B C 1
ATOM 3681 O O . ASN A 1 260 ? 26.491 72.303 14.885 1.00 41.71 260 ASN B O 1
ATOM 3692 N N . THR A 1 261 ? 25.176 74.103 14.659 1.00 38.77 261 THR B N 1
ATOM 3693 C CA . THR A 1 261 ? 26.039 74.908 15.527 1.00 39.52 261 THR B CA 1
ATOM 3694 C C . THR A 1 261 ? 25.934 74.421 16.979 1.00 42.00 261 THR B C 1
ATOM 3695 O O . THR A 1 261 ? 26.940 74.358 17.682 1.00 41.58 261 THR B O 1
ATOM 3706 N N . LEU A 1 262 ? 24.732 74.051 17.416 1.00 40.88 262 LEU B N 1
ATOM 3707 C CA . LEU A 1 262 ? 24.563 73.412 18.730 1.00 42.31 262 LEU B CA 1
ATOM 3708 C C . LEU A 1 262 ? 25.303 72.070 18.835 1.00 38.32 262 LEU B C 1
ATOM 3709 O O . LEU A 1 262 ? 25.926 71.768 19.862 1.00 39.00 262 LEU B O 1
ATOM 3725 N N . GLY A 1 263 ? 25.270 71.286 17.768 1.00 40.60 263 GLY B N 1
ATOM 3726 C CA . GLY A 1 263 ? 26.009 70.038 17.713 1.00 39.35 263 GLY B CA 1
ATOM 3727 C C . GLY A 1 263 ? 27.486 70.294 17.925 1.00 45.28 263 GLY B C 1
ATOM 3728 O O . GLY A 1 263 ? 28.153 69.597 18.686 1.00 40.98 263 GLY B O 1
ATOM 3732 N N . ASN A 1 264 ? 28.012 71.323 17.262 1.00 42.51 264 ASN B N 1
ATOM 3733 C CA . ASN A 1 264 ? 29.402 71.690 17.473 1.00 44.58 264 ASN B CA 1
ATOM 3734 C C . ASN A 1 264 ? 29.694 72.192 18.887 1.00 38.00 264 ASN B C 1
ATOM 3735 O O . ASN A 1 264 ? 30.739 71.902 19.445 1.00 42.28 264 ASN B O 1
ATOM 3746 N N . ILE A 1 265 ? 28.779 72.961 19.458 1.00 36.44 265 ILE B N 1
ATOM 3747 C CA . ILE A 1 265 ? 28.958 73.464 20.799 1.00 40.67 265 ILE B CA 1
ATOM 3748 C C . ILE A 1 265 ? 29.038 72.296 21.765 1.00 38.47 265 ILE B C 1
ATOM 3749 O O . ILE A 1 265 ? 29.847 72.291 22.679 1.00 38.01 265 ILE B O 1
ATOM 3765 N N . ALA A 1 266 ? 28.201 71.293 21.530 1.00 40.77 266 ALA B N 1
ATOM 3766 C CA . ALA A 1 266 ? 28.150 70.111 22.395 1.00 37.47 266 ALA B CA 1
ATOM 3767 C C . ALA A 1 266 ? 29.490 69.381 22.341 1.00 38.78 266 ALA B C 1
ATOM 3768 O O . ALA A 1 266 ? 30.051 68.989 23.364 1.00 40.30 266 ALA B O 1
ATOM 3775 N N . ARG A 1 267 ? 30.005 69.222 21.123 1.00 39.97 267 ARG B N 1
ATOM 3776 C CA . ARG A 1 267 ? 31.283 68.566 20.930 1.00 39.09 267 ARG B CA 1
ATOM 3777 C C . ARG A 1 267 ? 32.375 69.324 21.675 1.00 41.20 267 ARG B C 1
ATOM 3778 O O . ARG A 1 267 ? 33.257 68.722 22.289 1.00 41.64 267 ARG B O 1
ATOM 3799 N N . GLU A 1 268 ? 32.303 70.653 21.647 1.00 44.03 268 GLU B N 1
ATOM 3800 C CA . GLU A 1 268 ? 33.300 71.456 22.332 1.00 50.07 268 GLU B CA 1
ATOM 3801 C C . GLU A 1 268 ? 33.194 71.361 23.863 1.00 49.32 268 GLU B C 1
ATOM 3802 O O . GLU A 1 268 ? 34.203 71.507 24.550 1.00 51.76 268 GLU B O 1
ATOM 3814 N N . LEU A 1 269 ? 31.993 71.100 24.394 1.00 43.65 269 LEU B N 1
ATOM 3815 C CA . LEU A 1 269 ? 31.807 70.882 25.826 1.00 41.62 269 LEU B CA 1
ATOM 3816 C C . LEU A 1 269 ? 32.185 69.447 26.254 1.00 41.86 269 LEU B C 1
ATOM 3817 O O . LEU A 1 269 ? 32.196 69.120 27.439 1.00 42.90 269 LEU B O 1
ATOM 3833 N N . GLY A 1 270 ? 32.485 68.587 25.292 1.00 41.68 270 GLY B N 1
ATOM 3834 C CA . GLY A 1 270 ? 33.027 67.273 25.625 1.00 37.61 270 GLY B CA 1
ATOM 3835 C C . GLY A 1 270 ? 32.118 66.097 25.342 1.00 38.27 270 GLY B C 1
ATOM 3836 O O . GLY A 1 270 ? 32.494 64.965 25.641 1.00 43.50 270 GLY B O 1
ATOM 3840 N N . PHE A 1 271 ? 30.940 66.326 24.768 1.00 39.40 271 PHE B N 1
ATOM 3841 C CA . PHE A 1 271 ? 30.082 65.206 24.349 1.00 32.26 271 PHE B CA 1
ATOM 3842 C C . PHE A 1 271 ? 30.659 64.488 23.147 1.00 40.53 271 PHE B C 1
ATOM 3843 O O . PHE A 1 271 ? 31.203 65.124 22.227 1.00 41.52 271 PHE B O 1
ATOM 3860 N N . SER A 1 272 ? 30.478 63.170 23.121 1.00 36.95 272 SER B N 1
ATOM 3861 C CA . SER A 1 272 ? 30.713 62.373 21.914 1.00 43.00 272 SER B CA 1
ATOM 3862 C C . SER A 1 272 ? 29.422 61.722 21.382 1.00 39.54 272 SER B C 1
ATOM 3863 O O . SER A 1 272 ? 28.369 61.792 22.019 1.00 38.73 272 SER B O 1
ATOM 3871 N N . HIS A 1 273 ? 29.519 61.068 20.234 1.00 42.61 273 HIS B N 1
ATOM 3872 C CA . HIS A 1 273 ? 28.363 60.471 19.561 1.00 38.44 273 HIS B CA 1
ATOM 3873 C C . HIS A 1 273 ? 27.212 61.455 19.465 1.00 43.12 273 HIS B C 1
ATOM 3874 O O . HIS A 1 273 ? 26.049 61.067 19.557 1.00 38.92 273 HIS B O 1
ATOM 3889 N N . VAL A 1 274 ? 27.541 62.734 19.285 1.00 39.19 274 VAL B N 1
ATOM 3890 C CA . VAL A 1 274 ? 26.535 63.780 19.216 1.00 34.79 274 VAL B CA 1
ATOM 3891 C C . VAL A 1 274 ? 25.700 63.687 17.953 1.00 41.00 274 VAL B C 1
ATOM 3892 O O . VAL A 1 274 ? 26.239 63.528 16.863 1.00 40.45 274 VAL B O 1
ATOM 3905 N N . ARG A 1 275 ? 24.384 63.779 18.110 1.00 33.01 275 ARG B N 1
ATOM 3906 C CA . ARG A 1 275 ? 23.465 63.742 16.999 1.00 35.42 275 ARG B CA 1
ATOM 3907 C C . ARG A 1 275 ? 22.474 64.879 17.156 1.00 41.36 275 ARG B C 1
ATOM 3908 O O . ARG A 1 275 ? 21.764 64.964 18.151 1.00 34.34 275 ARG B O 1
ATOM 3929 N N . SER A 1 276 ? 22.435 65.764 16.166 1.00 33.30 276 SER B N 1
ATOM 3930 C CA . SER A 1 276 ? 21.695 67.011 16.320 1.00 38.13 276 SER B CA 1
ATOM 3931 C C . SER A 1 276 ? 21.054 67.355 14.989 1.00 34.71 276 SER B C 1
ATOM 3932 O O . SER A 1 276 ? 21.736 67.528 13.984 1.00 37.26 276 SER B O 1
ATOM 3940 N N . GLY A 1 277 ? 19.733 67.401 14.953 1.00 27.31 277 GLY B N 1
ATOM 3941 C CA . GLY A 1 277 ? 19.049 67.663 13.706 1.00 27.82 277 GLY B CA 1
ATOM 3942 C C . GLY A 1 277 ? 17.563 67.571 13.914 1.00 29.22 277 GLY B C 1
ATOM 3943 O O . GLY A 1 277 ? 17.120 66.994 14.885 1.00 28.38 277 GLY B O 1
ATOM 3947 N N . PRO A 1 278 ? 16.761 68.129 13.012 1.00 29.40 278 PRO B N 1
ATOM 3948 C CA . PRO A 1 278 ? 15.305 68.171 13.227 1.00 27.53 278 PRO B CA 1
ATOM 3949 C C . PRO A 1 278 ? 14.648 66.818 13.563 1.00 30.92 278 PRO B C 1
ATOM 3950 O O . PRO A 1 278 ? 13.831 66.790 14.493 1.00 31.79 278 PRO B O 1
ATOM 3961 N N . LEU A 1 279 ? 14.986 65.750 12.841 1.00 35.44 279 LEU B N 1
ATOM 3962 C CA . LEU A 1 279 ? 14.285 64.496 13.021 1.00 37.83 279 LEU B CA 1
ATOM 3963 C C . LEU A 1 279 ? 14.959 63.567 14.031 1.00 27.87 279 LEU B C 1
ATOM 3964 O O . LEU A 1 279 ? 14.514 62.446 14.208 1.00 32.62 279 LEU B O 1
ATOM 3980 N N . VAL A 1 280 ? 16.044 64.039 14.633 1.00 30.16 280 VAL B N 1
ATOM 3981 C CA . VAL A 1 280 ? 16.778 63.228 15.626 1.00 28.21 280 VAL B CA 1
ATOM 3982 C C . VAL A 1 280 ? 15.924 62.896 16.855 1.00 32.95 280 VAL B C 1
ATOM 3983 O O . VAL A 1 280 ? 15.099 63.690 17.334 1.00 28.91 280 VAL B O 1
ATOM 3996 N N . ARG A 1 281 ? 16.132 61.670 17.348 1.00 28.72 281 ARG B N 1
ATOM 3997 C CA . ARG A 1 281 ? 15.579 61.195 18.604 1.00 29.13 281 ARG B CA 1
ATOM 3998 C C . ARG A 1 281 ? 16.704 60.460 19.302 1.00 27.34 281 ARG B C 1
ATOM 3999 O O . ARG A 1 281 ? 17.708 60.136 18.691 1.00 24.71 281 ARG B O 1
ATOM 4020 N N . SER A 1 282 ? 16.558 60.202 20.601 1.00 27.44 282 SER B N 1
ATOM 4021 C CA . SER A 1 282 ? 17.726 59.736 21.354 1.00 28.03 282 SER B CA 1
ATOM 4022 C C . SER A 1 282 ? 18.208 58.350 20.893 1.00 28.60 282 SER B C 1
ATOM 4023 O O . SER A 1 282 ? 19.381 58.058 21.031 1.00 26.88 282 SER B O 1
ATOM 4031 N N . SER A 1 283 ? 17.313 57.523 20.351 1.00 26.13 283 SER B N 1
ATOM 4032 C CA . SER A 1 283 ? 17.686 56.222 19.756 1.00 26.84 283 SER B CA 1
ATOM 4033 C C . SER A 1 283 ? 18.284 56.255 18.325 1.00 31.30 283 SER B C 1
ATOM 4034 O O . SER A 1 283 ? 18.781 55.234 17.809 1.00 31.43 283 SER B O 1
ATOM 4041 N N . TYR A 1 284 ? 18.236 57.411 17.680 1.00 28.34 284 TYR B N 1
ATOM 4042 C CA . TYR A 1 284 ? 18.642 57.523 16.259 1.00 26.57 284 TYR B CA 1
ATOM 4043 C C . TYR A 1 284 ? 20.157 57.374 16.078 1.00 28.61 284 TYR B C 1
ATOM 4044 O O . TYR A 1 284 ? 20.969 58.063 16.695 1.00 31.45 284 TYR B O 1
ATOM 4062 N N . HIS A 1 285 ? 20.541 56.384 15.257 1.00 35.60 285 HIS B N 1
ATOM 4063 C CA . HIS A 1 285 ? 21.959 56.085 15.031 1.00 36.54 285 HIS B CA 1
ATOM 4064 C C . HIS A 1 285 ? 22.689 55.865 16.339 1.00 38.67 285 HIS B C 1
ATOM 4065 O O . HIS A 1 285 ? 23.816 56.345 16.518 1.00 37.87 285 HIS B O 1
ATOM 4080 N N . ALA A 1 286 ? 22.043 55.167 17.271 1.00 36.08 286 ALA B N 1
ATOM 4081 C CA . ALA A 1 286 ? 22.660 54.938 18.557 1.00 34.21 286 ALA B CA 1
ATOM 4082 C C . ALA A 1 286 ? 23.855 54.035 18.427 1.00 38.09 286 ALA B C 1
ATOM 4083 O O . ALA A 1 286 ? 24.792 54.138 19.223 1.00 38.08 286 ALA B O 1
ATOM 4090 N N . ALA A 1 287 ? 23.812 53.140 17.439 1.00 39.79 287 ALA B N 1
ATOM 4091 C CA . ALA A 1 287 ? 24.875 52.144 17.269 1.00 42.15 287 ALA B CA 1
ATOM 4092 C C . ALA A 1 287 ? 26.223 52.753 16.897 1.00 48.27 287 ALA B C 1
ATOM 4093 O O . ALA A 1 287 ? 27.264 52.187 17.222 1.00 53.86 287 ALA B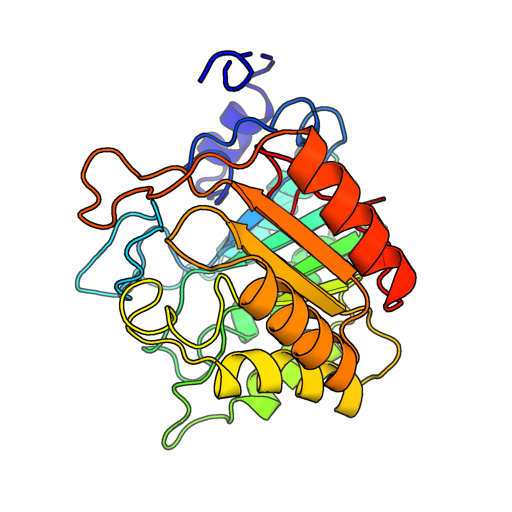 O 1
ATOM 4100 N N . GLU A 1 288 ? 26.202 53.903 16.225 1.00 50.35 288 GLU B N 1
ATOM 4101 C CA . GLU A 1 288 ? 27.423 54.664 15.941 1.00 60.90 288 GLU B CA 1
ATOM 4102 C C . GLU A 1 288 ? 28.524 53.819 15.281 1.00 67.03 288 GLU B C 1
ATOM 4103 O O . GLU A 1 288 ? 29.512 53.441 15.923 1.00 68.74 288 GLU B O 1
#

Sequence (273 aa):
PSWLRISTVQRLVRQYGIHTICEEEGRCPNRGECYGQKTATFLLLGPTCTRACAFCQVEKGHAPAAVDPEEPTKIAAAVATLGLRYVVLTSVARDDLPDQGAGQFVATMAAIRQRCPGTEIEVLSPDFRMDRGRLSQRDCIAQIVAAQPACYNHNLETVRRLQGPVRRGATYESSLRVLATVKELNPDIPTKSGLMLGLGETEAEIIETLKDLRRVGCDRLTLGQYLPPSLSHLPVVKYWTPEEFNTLGNIARELGFSHVRSGPLVRSSYHAAE

Secondary structure (DSSP, 8-state):
-TT----HHHHHHHHHT--BSHHHHT-TTTTTTGGGTEEEEEES-S-B-S--TT--SPB-SSPPPP-TTHHHHHHHHHHHHT-SEEEEEE---TTSTTTTHHHHHHHHHHHHHHSTT-EEEEE-------TTSS-HHHHHHHHHTT--SEEE---BS-GGGHHHHSBTB-HHHHHHHHHHHHHH-TTS-EEEEEEE-SS--HHHHHHHHHHHHHTT--EEEEEE----TT-SS-------HHHHHHHHHHHHHHT-EEEEESTT--TTTTTT-

B-factor: mean 39.96, std 13.38, range [19.16, 104.88]

Foldseek 3Di:
DVVDDACPLVVLCVVLVFAFLDVQVVAPCPVVQLVLQETEGEAQDQEAQFDQLLGRRHHDPDGDDHDPCRLLSVLVSSLVSVRQEYEYEYHAQLPDQLRCLVVLLSNLVNNCVRPPNRAYEYAYELSCSAPPGDHSLVSLVSNLVSPHQEYEYALAAFQVCCCNRGPPDHNVSSLVSLLSSCVNPVPHAYEYEYADQQPDDPVRVVVSLVSNVVSPHAAYEYEHRDHDPPRPRDGRDDDDQVNQVVVQVVSVVSHHPPYYTGHSDDRPRVPVD

Radius of gyration: 17.54 Å; Cα contacts (8 Å, |Δi|>4): 529; chains: 1; bounding box: 39×47×47 Å

Solvent-accessible surface area: 11839 Å² total; per-residue (Å²): 89,118,107,37,131,200,63,75,14,22,156,14,8,208,83,84,50,11,73,2,51,17,64,76,9,74,22,64,12,64,45,80,15,34,55,90,15,12,3,4,0,5,0,5,12,68,27,15,56,37,47,27,27,38,43,89,9,68,95,28,111,68,53,22,97,60,52,106,91,15,8,71,69,1,3,4,0,1,41,96,36,46,9,144,12,0,0,0,10,15,7,10,9,40,63,31,98,40,5,2,0,26,19,0,48,41,0,0,61,18,0,86,156,132,14,111,76,18,95,1,0,0,32,5,22,2,3,86,83,44,97,94,85,62,39,27,95,65,0,0,28,70,0,8,83,19,124,3,31,0,0,0,6,18,0,26,2,3,122,137,19,13,41,69,1,14,130,37,12,49,9,98,17,0,14,96,0,0,17,3,0,39,96,61,37,93,126,12,33,0,6,0,5,5,34,1,0,11,25,8,68,76,80,35,0,34,94,2,0,101,10,0,80,165,30,26,0,40,31,0,5,0,4,13,3,65,53,20,116,177,32,103,19,91,40,101,76,74,6,49,54,126,50,0,83,62,0,0,83,57,0,121,158,56,40,7,54,93,20,85,12,7,21,60,10,102,9,29,26,80,8,56,101

Nearest PDB structures (foldseek):
  4u0o-assembly1_B  TM=1.004E+00  e=3.350E-58  Thermosynechococcus vestitus BP-1
  4u0p-assembly1_B  TM=9.920E-01  e=3.414E-50  Thermosynechococcus vestitus BP-1
  5exk-assembly4_G  TM=9.269E-01  e=6.166E-31  Mycobacterium tuberculosis H37Rv
  5exi-assembly1_A  TM=9.213E-01  e=1.631E-29  Mycobacterium tuberculosis H37Rv
  4iqe-assembly1_B  TM=5.309E-01  e=1.727E-05  Bacillus anthracis